Protein AF-A0A957AVY2-F1 (afdb_monomer_lite)

pLDDT: mean 86.24, std 17.69, range [31.06, 98.56]

Foldseek 3Di:
DVVVVVVCLVVVPQADEAEQQACFDVNVPDDPVPHDALVRLVVVLLVQQVVLVVPSHHYHYHLALCSQVNQVVVCVVCVVVVHDDDGRPLQDAPPDPDDDPDDDDVPDDPDPNQGAAAAQFLPRDWDADPQFFIGSHPQAPDTLDGVVVDPPVCSSPPRPVSVCLVDLCLADDQLNQAPCCRGRVHRLSNQCSVPVGSSYDHPSHPDGHPVRVVD

Structure (mmCIF, N/CA/C/O backbone):
data_AF-A0A957AVY2-F1
#
_entry.id   AF-A0A957AVY2-F1
#
loop_
_atom_site.group_PDB
_atom_site.id
_atom_site.type_symbol
_atom_site.label_atom_id
_atom_site.label_alt_id
_atom_site.label_comp_id
_atom_site.label_asym_id
_atom_site.label_entity_id
_atom_site.label_seq_id
_atom_site.pdbx_PDB_ins_code
_atom_site.Cartn_x
_atom_site.Cartn_y
_atom_site.Cartn_z
_atom_site.occupancy
_atom_site.B_iso_or_equiv
_atom_site.auth_seq_id
_atom_site.auth_comp_id
_atom_site.auth_asym_id
_atom_site.auth_atom_id
_atom_site.pdbx_PDB_model_num
ATOM 1 N N . MET A 1 1 ? 0.394 -13.734 -17.525 1.00 89.31 1 MET A N 1
ATOM 2 C CA . MET A 1 1 ? 0.228 -12.261 -17.361 1.00 89.31 1 MET A CA 1
ATOM 3 C C . MET A 1 1 ? 0.249 -11.539 -18.705 1.00 89.31 1 MET A C 1
ATOM 5 O O . MET A 1 1 ? -0.677 -10.765 -18.940 1.00 89.31 1 MET A O 1
ATOM 9 N N . PRO A 1 2 ? 1.224 -11.789 -19.605 1.00 92.69 2 PRO A N 1
ATOM 10 C CA . PRO A 1 2 ? 1.205 -11.221 -20.956 1.00 92.69 2 PRO A CA 1
ATOM 11 C C . PRO A 1 2 ? -0.069 -11.550 -21.741 1.00 92.69 2 PRO A C 1
ATOM 13 O O . PRO A 1 2 ? -0.606 -10.676 -22.412 1.00 92.69 2 PRO A O 1
ATOM 16 N N . GLU A 1 3 ? -0.601 -12.770 -21.604 1.00 95.44 3 GLU A N 1
ATOM 17 C CA . GLU A 1 3 ? -1.829 -13.188 -22.293 1.00 95.44 3 GLU A CA 1
ATOM 18 C C . GLU A 1 3 ? -3.044 -12.382 -21.819 1.00 95.44 3 GLU A C 1
ATOM 20 O O . GLU A 1 3 ? -3.854 -11.943 -22.627 1.00 95.44 3 GLU A O 1
ATOM 25 N N . THR A 1 4 ? -3.147 -12.126 -20.510 1.00 94.25 4 THR A N 1
ATOM 26 C CA . THR A 1 4 ? -4.212 -11.298 -19.921 1.00 94.25 4 THR A CA 1
ATOM 27 C C . THR A 1 4 ? -4.148 -9.859 -20.426 1.00 94.25 4 THR A C 1
ATOM 29 O O . THR A 1 4 ? -5.181 -9.271 -20.737 1.00 94.25 4 THR A O 1
ATOM 32 N N . LEU A 1 5 ? -2.941 -9.292 -20.526 1.00 95.88 5 LEU A N 1
ATOM 33 C CA . LEU A 1 5 ? -2.737 -7.949 -21.066 1.00 95.88 5 LEU A CA 1
ATOM 34 C C . LEU A 1 5 ? -3.099 -7.876 -22.554 1.00 95.88 5 LEU A C 1
ATOM 36 O O . LEU A 1 5 ? -3.769 -6.933 -22.970 1.00 95.88 5 LEU A O 1
ATOM 40 N N . ALA A 1 6 ? -2.672 -8.868 -23.339 1.00 96.19 6 ALA A N 1
ATOM 41 C CA . ALA A 1 6 ? -2.989 -8.960 -24.759 1.00 96.19 6 ALA A CA 1
ATOM 42 C C . ALA A 1 6 ? -4.504 -9.052 -24.977 1.00 96.19 6 ALA A C 1
ATOM 44 O O . ALA A 1 6 ? -5.049 -8.258 -25.739 1.00 96.19 6 ALA A O 1
ATOM 45 N N . LEU A 1 7 ? -5.183 -9.927 -24.230 1.00 97.19 7 LEU A N 1
ATOM 46 C CA . LEU A 1 7 ? -6.638 -10.056 -24.270 1.00 97.19 7 LEU A 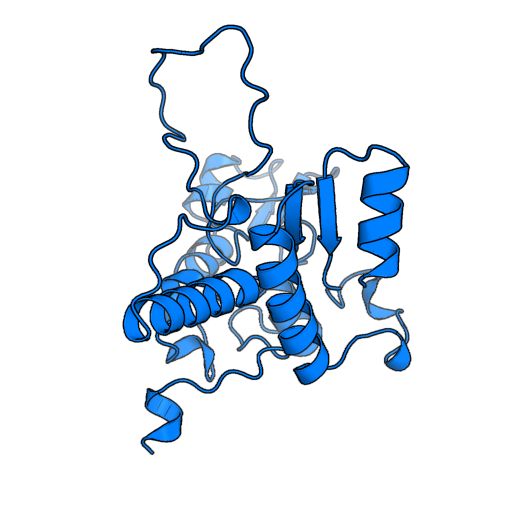CA 1
ATOM 47 C C . LEU A 1 7 ? -7.334 -8.740 -23.904 1.00 97.19 7 LEU A C 1
ATOM 49 O O . LEU A 1 7 ? -8.247 -8.320 -24.606 1.00 97.19 7 LEU A O 1
ATOM 53 N N . ALA A 1 8 ? -6.902 -8.065 -22.831 1.00 96.81 8 ALA A N 1
ATOM 54 C CA . ALA A 1 8 ? -7.486 -6.787 -22.416 1.00 96.81 8 ALA A CA 1
ATOM 55 C C . ALA A 1 8 ? -7.369 -5.717 -23.517 1.00 96.81 8 ALA A C 1
ATOM 57 O O . ALA A 1 8 ? -8.333 -4.999 -23.785 1.00 96.81 8 ALA A O 1
ATOM 58 N N . LYS A 1 9 ? -6.212 -5.641 -24.187 1.00 95.56 9 LYS A N 1
ATOM 59 C CA . LYS A 1 9 ? -6.001 -4.745 -25.333 1.00 95.56 9 LYS A CA 1
ATOM 60 C C . LYS A 1 9 ? -6.870 -5.144 -26.534 1.00 95.56 9 LYS A C 1
ATOM 62 O O . LYS A 1 9 ? -7.470 -4.272 -27.154 1.00 95.56 9 LYS A O 1
ATOM 67 N N . GLU A 1 10 ? -6.973 -6.438 -26.836 1.00 97.31 10 GLU A N 1
ATOM 68 C CA . GLU A 1 10 ? -7.761 -6.973 -27.957 1.00 97.31 10 GLU A CA 1
ATOM 69 C C . GLU A 1 10 ? -9.254 -6.649 -27.832 1.00 97.31 10 GLU A C 1
ATOM 71 O O . GLU A 1 10 ? -9.871 -6.197 -28.795 1.00 97.31 10 GLU A O 1
ATOM 76 N N . ILE A 1 11 ? -9.830 -6.806 -26.637 1.00 97.19 11 ILE A N 1
ATOM 77 C CA . ILE A 1 11 ? -11.250 -6.504 -26.392 1.00 97.19 11 ILE A CA 1
ATOM 78 C C . ILE A 1 11 ? -11.538 -4.998 -26.255 1.00 97.19 11 ILE A C 1
ATOM 80 O O . ILE A 1 11 ? -12.678 -4.616 -25.990 1.00 97.19 11 ILE A O 1
ATOM 84 N N . GLY A 1 12 ? -10.523 -4.137 -26.397 1.00 95.69 12 GLY A N 1
ATOM 85 C CA . GLY A 1 12 ? -10.658 -2.685 -26.272 1.00 95.69 12 GLY A CA 1
ATOM 86 C C . GLY A 1 12 ? -10.901 -2.202 -24.839 1.00 95.69 12 GLY A C 1
ATOM 87 O O . GLY A 1 12 ? -11.544 -1.169 -24.644 1.00 95.69 12 GLY A O 1
ATOM 88 N N . ALA A 1 13 ? -10.426 -2.937 -23.826 1.00 95.69 13 ALA A N 1
ATOM 89 C CA . ALA A 1 13 ? -10.539 -2.498 -22.440 1.00 95.69 13 ALA A CA 1
ATOM 90 C C . ALA A 1 13 ? -9.748 -1.199 -22.219 1.00 95.69 13 ALA A C 1
ATOM 92 O O . ALA A 1 13 ? -8.609 -1.057 -22.659 1.00 95.69 13 ALA A O 1
ATOM 93 N N . VAL A 1 14 ? -10.344 -0.255 -21.488 1.00 91.94 14 VAL A N 1
ATOM 94 C CA . VAL A 1 14 ? -9.709 1.041 -21.188 1.00 91.94 14 VAL A CA 1
ATOM 95 C C . VAL A 1 14 ? -8.644 0.940 -20.094 1.00 91.94 14 VAL A C 1
ATOM 97 O O . VAL A 1 14 ? -7.703 1.730 -20.069 1.00 91.94 14 VAL A O 1
ATOM 100 N N . ALA A 1 15 ? -8.782 -0.041 -19.199 1.00 91.38 15 ALA A N 1
ATOM 101 C CA . ALA A 1 15 ? -7.900 -0.248 -18.062 1.00 91.38 15 ALA A CA 1
ATOM 102 C C . ALA A 1 15 ? -7.829 -1.729 -17.673 1.00 91.38 15 ALA A C 1
ATOM 104 O O . ALA A 1 15 ? -8.816 -2.461 -17.774 1.00 91.38 15 ALA A O 1
ATOM 105 N N . LEU A 1 16 ? -6.675 -2.144 -17.156 1.00 92.44 16 LEU A N 1
ATOM 106 C CA . LEU A 1 16 ? -6.456 -3.436 -16.520 1.00 92.44 16 LEU A CA 1
ATOM 107 C C . LEU A 1 16 ? -5.881 -3.209 -15.115 1.00 92.44 16 LEU A C 1
ATOM 109 O O . LEU A 1 16 ? -4.737 -2.791 -14.927 1.00 92.44 16 LEU A O 1
ATOM 113 N N . HIS A 1 17 ? -6.703 -3.483 -14.103 1.00 91.50 17 HIS A N 1
ATOM 114 C CA . HIS A 1 17 ? -6.316 -3.370 -12.701 1.00 91.50 17 HIS A CA 1
ATOM 115 C C . HIS A 1 17 ? -5.969 -4.746 -12.148 1.00 91.50 17 HIS A C 1
ATOM 117 O O . HIS A 1 17 ? -6.828 -5.615 -12.011 1.00 91.50 17 HIS A O 1
ATOM 123 N N . LEU A 1 18 ? -4.704 -4.930 -11.799 1.00 90.00 18 LEU A N 1
ATOM 124 C CA . LEU A 1 18 ? -4.213 -6.157 -11.198 1.00 90.00 18 LEU A CA 1
ATOM 125 C C . LEU A 1 18 ? -4.477 -6.091 -9.703 1.00 90.00 18 LEU A C 1
ATOM 127 O O . LEU A 1 18 ? -3.922 -5.244 -9.002 1.00 90.00 18 LEU A O 1
ATOM 131 N N . PHE A 1 19 ? -5.355 -6.957 -9.219 1.00 88.88 19 PHE A N 1
ATOM 132 C CA . PHE A 1 19 ? -5.655 -7.068 -7.802 1.00 88.88 19 PHE A CA 1
ATOM 133 C C . PHE A 1 19 ? -4.772 -8.130 -7.166 1.00 88.88 19 PHE A C 1
ATOM 135 O O . PHE A 1 19 ? -4.784 -9.284 -7.588 1.00 88.88 19 PHE A O 1
ATOM 142 N N . LEU A 1 20 ? -4.015 -7.744 -6.143 1.00 86.62 20 LEU A N 1
ATOM 143 C CA . LEU A 1 20 ? -3.160 -8.680 -5.435 1.00 86.62 20 LEU A CA 1
ATOM 144 C C . LEU A 1 20 ? -3.841 -9.099 -4.134 1.00 86.62 20 LEU A C 1
ATOM 146 O O . LEU A 1 20 ? -4.088 -8.278 -3.246 1.00 86.62 20 LEU A O 1
ATOM 150 N N . LEU A 1 21 ? -4.148 -10.393 -4.058 1.00 86.06 21 LEU A N 1
ATOM 151 C CA . LEU A 1 21 ? -5.092 -10.986 -3.115 1.00 86.06 21 LEU A CA 1
ATOM 152 C C . LEU A 1 21 ? -4.806 -10.629 -1.658 1.00 86.06 21 LEU A C 1
ATOM 154 O O . LEU A 1 21 ? -3.705 -10.868 -1.198 1.00 86.06 21 LEU A O 1
ATOM 158 N N . VAL A 1 22 ? -5.793 -10.158 -0.900 1.00 85.19 22 VAL A N 1
ATOM 159 C CA . VAL A 1 22 ? -5.661 -9.956 0.551 1.00 85.19 22 VAL A CA 1
ATOM 160 C C . VAL A 1 22 ? -6.365 -11.114 1.280 1.00 85.19 22 VAL A C 1
ATOM 162 O O . VAL A 1 22 ? -7.550 -11.321 1.016 1.00 85.19 22 VAL A O 1
ATOM 165 N N . PRO A 1 23 ? -5.690 -11.867 2.173 1.00 81.94 23 PRO A N 1
ATOM 166 C CA . PRO A 1 23 ? -6.256 -13.044 2.839 1.00 81.94 23 PRO A CA 1
ATOM 167 C C . PRO A 1 23 ? -7.162 -12.641 4.015 1.00 81.94 23 PRO A C 1
ATOM 169 O O . PRO A 1 23 ? -6.850 -12.858 5.179 1.00 81.94 23 PRO A O 1
ATOM 172 N N . VAL A 1 24 ? -8.277 -11.984 3.707 1.00 80.31 24 VAL A N 1
ATOM 173 C CA . VAL A 1 24 ? -9.282 -11.497 4.666 1.00 80.31 24 VAL A CA 1
ATOM 174 C C . VAL A 1 24 ? -10.683 -11.764 4.122 1.00 80.31 24 VAL A C 1
ATOM 176 O O . VAL A 1 24 ? -10.890 -11.795 2.906 1.00 80.31 24 VAL A O 1
ATOM 179 N N . GLY A 1 25 ? -11.660 -11.960 5.011 1.00 80.88 25 GLY A N 1
ATOM 180 C CA . GLY A 1 25 ? -13.025 -12.323 4.614 1.00 80.88 25 GLY A CA 1
ATOM 181 C C . GLY A 1 25 ? -13.039 -13.586 3.747 1.00 80.88 25 GLY A C 1
ATOM 182 O O . GLY A 1 25 ? -12.398 -14.576 4.086 1.00 80.88 25 GLY A O 1
ATOM 183 N N . CYS A 1 26 ? -13.705 -13.537 2.591 1.00 70.62 26 CYS A N 1
ATOM 184 C CA . CYS A 1 26 ? -13.756 -14.662 1.647 1.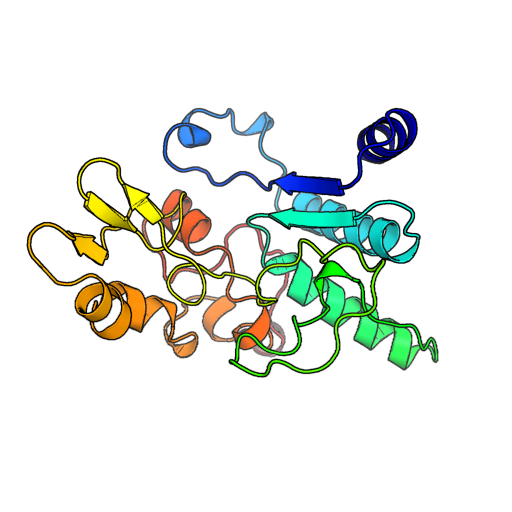00 70.62 26 CYS A CA 1
ATOM 185 C C . CYS A 1 26 ? -12.381 -15.032 1.055 1.00 70.62 26 CYS A C 1
ATOM 187 O O . CYS A 1 26 ? -12.210 -16.133 0.545 1.00 70.62 26 CYS A O 1
ATOM 189 N N . GLY A 1 27 ? -11.388 -14.137 1.129 1.00 71.81 27 GLY A N 1
ATOM 190 C CA . GLY A 1 27 ? -10.027 -14.409 0.665 1.00 71.81 27 GLY A CA 1
ATOM 191 C C . GLY A 1 27 ? -9.249 -15.396 1.541 1.00 71.81 27 GLY A C 1
ATOM 192 O O . GLY A 1 27 ? -8.201 -15.869 1.113 1.00 71.81 27 GLY A O 1
ATOM 193 N N . VAL A 1 28 ? -9.749 -15.710 2.743 1.00 75.62 28 VAL A N 1
ATOM 194 C CA . VAL A 1 28 ? -9.153 -16.702 3.659 1.00 75.62 28 VAL A CA 1
ATOM 195 C C . VAL A 1 28 ? -9.331 -18.131 3.138 1.00 75.62 28 VAL A C 1
ATOM 197 O O . VAL A 1 28 ? -8.491 -18.986 3.392 1.00 75.62 28 VAL A O 1
ATOM 200 N N . GLU A 1 29 ? -10.404 -18.391 2.389 1.00 74.81 29 GLU A N 1
ATOM 201 C CA . GLU A 1 29 ? -10.733 -19.726 1.868 1.00 74.81 29 GLU A CA 1
ATOM 202 C C . GLU A 1 29 ? -9.988 -20.067 0.569 1.00 74.81 29 GLU A C 1
ATOM 204 O O . GLU A 1 29 ? -10.105 -21.180 0.057 1.00 74.81 29 GLU A O 1
ATOM 209 N N . ILE A 1 30 ? -9.219 -19.121 0.020 1.00 73.44 30 ILE A N 1
ATOM 210 C CA . ILE A 1 30 ? -8.441 -19.345 -1.198 1.00 73.44 30 ILE A CA 1
ATOM 211 C C . ILE A 1 30 ? -7.278 -20.273 -0.876 1.00 73.44 30 ILE A C 1
ATOM 213 O O . ILE A 1 30 ? -6.498 -20.024 0.046 1.00 73.44 30 ILE A O 1
ATOM 217 N N . ALA A 1 31 ? -7.166 -21.342 -1.661 1.00 63.75 31 ALA A N 1
ATOM 218 C CA . ALA A 1 31 ? -6.159 -22.359 -1.440 1.00 63.75 31 ALA A CA 1
ATOM 219 C C . ALA A 1 31 ? -4.740 -21.754 -1.570 1.00 63.75 31 ALA A C 1
ATOM 221 O O . ALA A 1 31 ? -4.512 -20.912 -2.446 1.00 63.75 31 ALA A O 1
ATOM 222 N N . PRO A 1 32 ? -3.775 -22.137 -0.707 1.00 70.69 32 PRO A N 1
ATOM 223 C CA . PRO A 1 32 ? -2.427 -21.559 -0.716 1.00 70.69 32 PRO A CA 1
ATOM 224 C C . PRO A 1 32 ? -1.702 -21.654 -2.065 1.00 70.69 32 PRO A C 1
ATOM 226 O O . PRO A 1 32 ? -0.891 -20.795 -2.386 1.00 70.69 32 PRO A O 1
ATOM 229 N N . ASP A 1 33 ? -2.013 -22.669 -2.871 1.00 72.31 33 ASP A N 1
ATOM 230 C CA . ASP A 1 33 ? -1.477 -22.885 -4.221 1.00 72.31 33 ASP A CA 1
ATOM 231 C C . ASP A 1 33 ? -2.057 -21.931 -5.281 1.00 72.31 33 ASP A C 1
ATOM 233 O O . ASP A 1 33 ? -1.501 -21.807 -6.371 1.00 72.31 33 ASP A O 1
ATOM 237 N N . GLN A 1 34 ? -3.140 -21.219 -4.965 1.00 74.75 34 GLN A N 1
ATOM 238 C CA . GLN A 1 34 ? -3.701 -20.145 -5.789 1.00 74.75 34 GLN A CA 1
ATOM 239 C C . GLN A 1 34 ? -3.140 -18.764 -5.417 1.00 74.75 34 GLN A C 1
ATOM 241 O O . GLN A 1 34 ? -3.417 -17.774 -6.102 1.00 74.75 34 GLN A O 1
ATOM 246 N N . GLN A 1 35 ? -2.360 -18.673 -4.335 1.00 80.06 35 GLN A N 1
ATOM 247 C CA . GLN A 1 35 ? -1.682 -17.448 -3.927 1.00 80.06 35 GLN A CA 1
ATOM 248 C C . GLN A 1 35 ? -0.276 -17.408 -4.530 1.00 80.06 35 GLN A C 1
ATOM 250 O O . GLN A 1 35 ? 0.524 -18.320 -4.341 1.00 80.06 35 GLN A O 1
ATOM 255 N N . ILE A 1 36 ? 0.052 -16.325 -5.235 1.00 86.88 36 ILE A N 1
ATOM 256 C CA . ILE A 1 36 ? 1.415 -16.125 -5.740 1.00 86.88 36 ILE A CA 1
ATOM 257 C C . ILE A 1 36 ? 2.393 -15.940 -4.572 1.00 86.88 36 ILE A C 1
ATOM 259 O O . ILE A 1 36 ? 2.084 -15.257 -3.596 1.00 86.88 36 ILE A O 1
ATOM 263 N N . LEU A 1 37 ? 3.588 -16.515 -4.679 1.00 89.88 37 LEU A N 1
ATOM 264 C CA . LEU A 1 37 ? 4.622 -16.401 -3.643 1.00 89.88 37 LEU A CA 1
ATOM 265 C C . LEU A 1 37 ? 5.271 -15.001 -3.633 1.00 89.88 37 LEU A C 1
ATOM 267 O O . LEU A 1 37 ? 5.216 -14.305 -4.649 1.00 89.88 37 LEU A O 1
ATOM 271 N N . PRO A 1 38 ? 5.955 -14.584 -2.546 1.00 92.44 38 PRO A N 1
ATOM 272 C CA . PRO A 1 38 ? 6.602 -13.267 -2.465 1.00 92.44 38 PRO A CA 1
ATOM 273 C C . PRO A 1 38 ? 7.539 -12.937 -3.643 1.00 92.44 38 PRO A C 1
ATOM 275 O O . PRO A 1 38 ? 7.465 -11.846 -4.207 1.00 92.44 38 PRO A O 1
ATOM 278 N N . ASP A 1 39 ? 8.371 -13.884 -4.085 1.00 93.81 39 ASP A N 1
ATOM 279 C CA . ASP A 1 39 ? 9.257 -13.675 -5.243 1.00 93.81 39 ASP A CA 1
ATOM 280 C C . ASP A 1 39 ? 8.479 -13.504 -6.550 1.00 93.81 39 ASP A C 1
ATOM 282 O O . ASP A 1 39 ? 8.853 -12.719 -7.421 1.00 93.81 39 ASP A O 1
ATOM 286 N N . GLU A 1 40 ? 7.378 -14.235 -6.702 1.00 92.75 40 GLU A N 1
ATOM 287 C CA . GLU A 1 40 ? 6.503 -14.096 -7.859 1.00 92.75 40 GLU A CA 1
ATOM 288 C C . GLU A 1 40 ? 5.770 -12.756 -7.850 1.00 92.75 40 GLU A C 1
ATOM 290 O O . GLU A 1 40 ? 5.659 -12.113 -8.892 1.00 92.75 40 GLU A O 1
ATOM 295 N N . TYR A 1 41 ? 5.362 -12.293 -6.670 1.00 92.31 41 TYR A N 1
ATOM 296 C CA . TYR A 1 41 ? 4.795 -10.968 -6.447 1.00 92.31 41 TYR A CA 1
ATOM 297 C C . TYR A 1 41 ? 5.738 -9.872 -6.958 1.00 92.31 41 TYR A C 1
ATOM 299 O O . TYR A 1 41 ? 5.334 -9.010 -7.741 1.00 92.31 41 TYR A O 1
ATOM 307 N N . GLU A 1 42 ? 7.017 -9.938 -6.579 1.00 95.50 42 GLU A N 1
ATOM 308 C CA . GLU A 1 42 ? 8.045 -9.001 -7.038 1.00 95.50 42 GLU A CA 1
ATOM 309 C C . GLU A 1 42 ? 8.229 -9.058 -8.562 1.00 95.50 42 GLU A C 1
ATOM 311 O O . GLU A 1 42 ? 8.289 -8.015 -9.224 1.00 95.50 42 GLU A O 1
ATOM 316 N N . ARG A 1 43 ? 8.272 -10.269 -9.142 1.00 95.69 43 ARG A N 1
ATOM 317 C CA . ARG A 1 43 ? 8.391 -10.467 -10.597 1.00 95.69 43 ARG A CA 1
ATOM 318 C C . ARG A 1 43 ? 7.209 -9.868 -11.356 1.00 95.69 43 ARG A C 1
ATOM 320 O O . ARG A 1 43 ? 7.424 -9.146 -12.327 1.00 95.69 43 ARG A O 1
ATOM 327 N N . VAL A 1 44 ? 5.978 -10.131 -10.914 1.00 94.75 44 VAL A N 1
ATOM 328 C CA . VAL A 1 44 ? 4.755 -9.619 -11.554 1.00 94.75 44 VAL A CA 1
ATOM 329 C C . VAL A 1 44 ? 4.713 -8.096 -11.508 1.00 94.75 44 VAL A C 1
ATOM 331 O O . VAL A 1 44 ? 4.360 -7.466 -12.501 1.00 94.75 44 VAL A O 1
ATOM 334 N N . LEU A 1 45 ? 5.107 -7.481 -10.392 1.00 94.88 45 LEU A N 1
ATOM 335 C CA . LEU A 1 45 ? 5.120 -6.024 -10.276 1.00 94.88 45 LEU A CA 1
ATOM 336 C C . LEU A 1 45 ? 6.222 -5.360 -11.117 1.00 94.88 45 LEU A C 1
ATOM 338 O O . LEU A 1 45 ? 6.003 -4.268 -11.637 1.00 94.88 45 LEU A O 1
ATOM 342 N N . ASN A 1 46 ? 7.378 -6.006 -11.299 1.00 96.44 46 ASN A N 1
ATOM 343 C CA . ASN A 1 46 ? 8.387 -5.531 -12.253 1.00 96.44 46 ASN A CA 1
ATOM 344 C C . ASN A 1 46 ? 7.906 -5.678 -13.705 1.00 96.44 46 ASN A C 1
ATOM 346 O O . ASN A 1 46 ? 8.040 -4.737 -14.481 1.00 96.44 46 ASN A O 1
ATOM 350 N N . TRP A 1 47 ? 7.274 -6.805 -14.053 1.00 96.06 47 TRP A N 1
ATOM 351 C CA . TRP A 1 47 ? 6.633 -6.971 -15.362 1.00 96.06 47 TRP A CA 1
ATOM 352 C C . TRP A 1 47 ? 5.567 -5.897 -15.610 1.00 96.06 47 TRP A C 1
ATOM 354 O O . TRP A 1 47 ? 5.513 -5.323 -16.693 1.00 96.06 47 TRP A O 1
ATOM 364 N N . MET A 1 48 ? 4.749 -5.585 -14.601 1.00 94.44 48 MET A N 1
ATOM 365 C CA . MET A 1 48 ? 3.733 -4.541 -14.706 1.00 94.44 48 MET A CA 1
ATOM 366 C C . MET A 1 48 ? 4.363 -3.166 -14.962 1.00 94.44 48 MET A C 1
ATOM 368 O O . MET A 1 48 ? 3.826 -2.411 -15.765 1.00 94.44 48 MET A O 1
ATOM 372 N N . TYR A 1 49 ? 5.503 -2.858 -14.332 1.00 94.44 49 TYR A N 1
ATOM 373 C CA . TYR A 1 49 ? 6.248 -1.628 -14.614 1.00 94.44 49 TYR A CA 1
ATOM 374 C C . TYR A 1 49 ? 6.666 -1.556 -16.081 1.00 94.44 49 TYR A C 1
ATOM 376 O O . TYR A 1 49 ? 6.460 -0.533 -16.726 1.00 94.44 49 TYR A O 1
ATOM 384 N N . ASP A 1 50 ? 7.202 -2.644 -16.630 1.00 95.06 50 ASP A N 1
ATOM 385 C CA . ASP A 1 50 ? 7.603 -2.683 -18.037 1.00 95.06 50 ASP A CA 1
ATOM 386 C C . ASP A 1 50 ? 6.404 -2.539 -18.980 1.00 95.06 50 ASP A C 1
ATOM 388 O O . ASP A 1 50 ? 6.450 -1.731 -19.907 1.00 95.06 50 ASP A O 1
ATOM 392 N N . ALA A 1 51 ? 5.306 -3.240 -18.690 1.00 94.38 51 ALA A N 1
ATOM 393 C CA . ALA A 1 51 ? 4.064 -3.150 -19.450 1.00 94.38 51 ALA A CA 1
ATOM 394 C C . ALA A 1 51 ? 3.434 -1.746 -19.397 1.00 94.38 51 ALA A C 1
ATOM 396 O O . ALA A 1 51 ? 2.912 -1.260 -20.399 1.00 94.38 51 ALA A O 1
ATOM 397 N N . GLU A 1 52 ? 3.486 -1.071 -18.246 1.00 91.88 52 GLU A N 1
ATOM 398 C CA . GLU A 1 52 ? 2.964 0.292 -18.107 1.00 91.88 52 GLU A CA 1
ATOM 399 C C . GLU A 1 52 ? 3.823 1.293 -18.885 1.00 91.88 52 GLU A C 1
ATOM 401 O O . GLU A 1 52 ? 3.291 2.199 -19.523 1.00 91.88 52 GLU A O 1
ATOM 406 N N . MET A 1 53 ? 5.143 1.102 -18.879 1.00 91.25 53 MET A N 1
ATOM 407 C CA . MET A 1 53 ? 6.067 1.944 -19.637 1.00 91.25 53 MET A CA 1
ATOM 408 C C . MET A 1 53 ? 5.975 1.729 -21.154 1.00 91.25 53 MET A C 1
ATOM 410 O O . MET A 1 53 ? 6.289 2.651 -21.904 1.00 91.25 53 MET A O 1
ATOM 414 N N . GLU A 1 54 ? 5.556 0.547 -21.613 1.00 92.69 54 GLU A N 1
ATOM 415 C CA . GLU A 1 54 ? 5.193 0.298 -23.017 1.00 92.69 54 GLU A CA 1
ATOM 416 C C . GLU A 1 54 ? 3.874 0.998 -23.391 1.00 92.69 54 GLU A C 1
ATOM 418 O O . GLU A 1 54 ? 3.720 1.517 -24.497 1.00 92.69 54 GLU A O 1
ATOM 423 N N . GLY A 1 55 ? 2.932 1.053 -22.447 1.00 90.12 55 GLY A N 1
ATOM 424 C CA . GLY A 1 55 ? 1.661 1.748 -22.590 1.00 90.12 55 GLY A CA 1
ATOM 425 C C . GLY A 1 55 ? 0.621 0.985 -23.419 1.00 90.12 55 GLY A C 1
ATOM 426 O O . GLY A 1 55 ? 0.634 -0.243 -23.562 1.00 90.12 55 GLY A O 1
ATOM 427 N N . GLY A 1 56 ? -0.354 1.733 -23.939 1.00 90.31 56 GLY A N 1
ATOM 428 C CA . GLY A 1 56 ? -1.468 1.209 -24.738 1.00 90.31 56 GLY A CA 1
ATOM 429 C C . GLY A 1 56 ? -2.690 0.739 -23.939 1.00 90.31 56 GLY A C 1
ATOM 430 O O . GLY A 1 56 ? -3.697 0.404 -24.549 1.00 90.31 56 GLY A O 1
ATOM 431 N N . ILE A 1 57 ? -2.627 0.720 -22.606 1.00 91.56 57 ILE A N 1
ATOM 432 C CA . ILE A 1 57 ? -3.776 0.521 -21.706 1.00 91.56 57 ILE A CA 1
ATOM 433 C C . ILE A 1 57 ? -3.434 1.086 -20.321 1.00 91.56 57 ILE A C 1
ATOM 435 O O . ILE A 1 57 ? -2.269 1.051 -19.921 1.00 91.56 57 ILE A O 1
ATOM 439 N N . GLU A 1 58 ? -4.420 1.604 -19.584 1.00 90.31 58 GLU A N 1
ATOM 440 C CA . GLU A 1 58 ? -4.202 2.015 -18.193 1.00 90.31 58 GLU A CA 1
ATOM 441 C C . GLU A 1 58 ? -3.909 0.781 -17.323 1.00 90.31 58 GLU A C 1
ATOM 443 O O . GLU A 1 58 ? -4.691 -0.170 -17.304 1.00 90.31 58 GLU A O 1
ATOM 448 N N . LEU A 1 59 ? -2.798 0.796 -16.580 1.00 90.56 59 LEU A 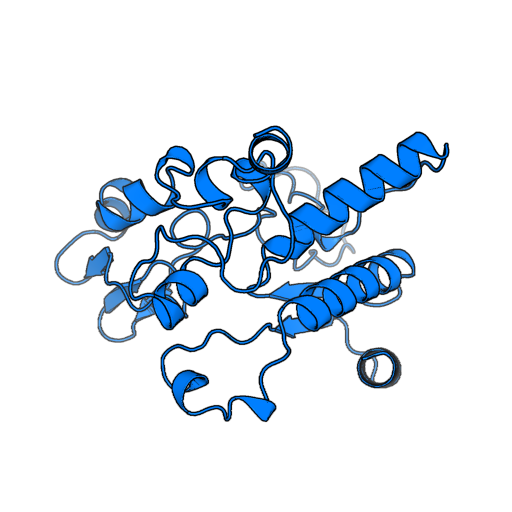N 1
ATOM 449 C CA . LEU A 1 59 ? -2.432 -0.273 -15.652 1.00 90.56 59 LEU A CA 1
ATOM 450 C C . LEU A 1 59 ? -2.403 0.230 -14.214 1.00 90.56 59 LEU A C 1
ATOM 452 O O . LEU A 1 59 ? -1.864 1.293 -13.910 1.00 90.56 59 LEU A O 1
ATOM 456 N N . LYS A 1 60 ? -2.952 -0.575 -13.299 1.00 88.38 60 LYS A N 1
ATOM 457 C CA . LYS A 1 60 ? -2.923 -0.273 -11.864 1.00 88.38 60 LYS A CA 1
ATOM 458 C C . LYS A 1 60 ? -2.723 -1.519 -11.020 1.00 88.38 60 LYS A C 1
ATOM 460 O O . LYS A 1 60 ? -3.432 -2.507 -11.185 1.00 88.38 60 LYS A O 1
ATOM 465 N N . ALA A 1 61 ? -1.830 -1.422 -10.042 1.00 90.25 61 ALA A N 1
ATOM 466 C CA . ALA A 1 61 ? -1.649 -2.432 -9.012 1.00 90.25 61 ALA A CA 1
ATOM 467 C C . ALA A 1 61 ? -2.548 -2.086 -7.816 1.00 90.25 61 ALA A C 1
ATOM 469 O O . ALA A 1 61 ? -2.353 -1.070 -7.144 1.00 90.25 61 ALA A O 1
ATOM 470 N N . THR A 1 62 ? -3.550 -2.915 -7.544 1.00 89.69 62 THR A N 1
ATOM 471 C CA . THR A 1 62 ? -4.484 -2.738 -6.427 1.00 89.69 62 THR A CA 1
ATOM 472 C C . THR A 1 62 ? -4.070 -3.632 -5.265 1.00 89.69 62 THR A C 1
ATOM 474 O O . THR A 1 62 ? -3.736 -4.797 -5.460 1.00 89.69 62 THR A O 1
ATOM 477 N N . CYS A 1 63 ? -4.067 -3.082 -4.047 1.00 90.31 63 CYS A N 1
ATOM 478 C CA . CYS A 1 63 ? -3.559 -3.757 -2.844 1.00 90.31 63 CYS A CA 1
ATOM 479 C C . CYS A 1 63 ? -2.085 -4.199 -2.942 1.00 90.31 63 CYS A C 1
ATOM 481 O O . CYS A 1 63 ? -1.639 -5.069 -2.191 1.00 90.31 63 CYS A O 1
ATOM 483 N N . ALA A 1 64 ? -1.302 -3.530 -3.798 1.00 92.81 64 ALA A N 1
ATOM 484 C CA . ALA A 1 64 ? 0.130 -3.761 -3.972 1.00 92.81 64 ALA A CA 1
ATOM 485 C C . ALA A 1 64 ? 0.972 -2.488 -3.781 1.00 92.81 64 ALA A C 1
ATOM 487 O O . ALA A 1 64 ? 1.574 -1.984 -4.733 1.00 92.81 64 ALA A O 1
ATOM 488 N N . PRO A 1 65 ? 1.080 -1.967 -2.545 1.00 93.06 65 PRO A N 1
ATOM 489 C CA . PRO A 1 65 ? 1.877 -0.772 -2.268 1.00 93.06 65 PRO A CA 1
ATOM 490 C C . PRO A 1 65 ? 3.353 -0.884 -2.683 1.00 93.06 65 PRO A C 1
ATOM 492 O O . PRO A 1 65 ? 3.984 0.125 -3.000 1.00 93.06 65 PRO A O 1
ATOM 495 N N . HIS A 1 66 ? 3.883 -2.112 -2.755 1.00 91.06 66 HIS A N 1
ATOM 496 C CA . HIS A 1 66 ? 5.209 -2.435 -3.293 1.00 91.06 66 HIS A CA 1
ATOM 497 C C . HIS A 1 66 ? 5.479 -1.854 -4.671 1.00 91.06 66 HIS A C 1
ATOM 499 O O . HIS A 1 66 ? 6.619 -1.503 -4.964 1.00 91.06 66 HIS A O 1
ATOM 505 N N . TYR A 1 67 ? 4.449 -1.713 -5.502 1.00 93.62 67 TYR A N 1
ATOM 506 C CA . TYR A 1 67 ? 4.623 -1.200 -6.850 1.00 93.62 67 TYR A CA 1
ATOM 507 C C . TYR A 1 67 ? 5.252 0.201 -6.855 1.00 93.62 67 TYR A C 1
ATOM 509 O O . TYR A 1 67 ? 6.143 0.485 -7.649 1.00 93.62 67 TYR A O 1
ATOM 517 N N . PHE A 1 68 ? 4.899 1.046 -5.879 1.00 92.69 68 PHE A N 1
ATOM 518 C CA . PHE A 1 68 ? 5.501 2.372 -5.720 1.00 92.69 68 PHE A CA 1
ATOM 519 C C . PHE A 1 68 ? 6.991 2.299 -5.358 1.00 92.69 68 PHE A C 1
ATOM 521 O O . PHE A 1 68 ? 7.784 3.119 -5.825 1.00 92.69 68 PHE A O 1
ATOM 528 N N . ARG A 1 69 ? 7.391 1.311 -4.545 1.00 94.44 69 ARG A N 1
ATOM 529 C CA . ARG A 1 69 ? 8.803 1.038 -4.240 1.00 94.44 69 ARG A CA 1
ATOM 530 C C . ARG A 1 69 ? 9.547 0.623 -5.512 1.00 94.44 69 ARG A C 1
ATOM 532 O O . ARG A 1 69 ? 10.565 1.234 -5.830 1.00 94.44 69 ARG A O 1
ATOM 539 N N . ILE A 1 70 ? 9.011 -0.349 -6.250 1.00 95.38 70 ILE A N 1
ATOM 540 C CA . ILE A 1 70 ? 9.601 -0.875 -7.491 1.00 95.38 70 ILE A CA 1
ATOM 541 C C . ILE A 1 70 ? 9.764 0.239 -8.521 1.00 95.38 70 ILE A C 1
ATOM 543 O O . ILE A 1 70 ? 10.874 0.469 -8.996 1.00 95.38 70 ILE A O 1
ATOM 547 N N . ALA A 1 71 ? 8.709 1.011 -8.785 1.00 93.19 71 ALA A N 1
ATOM 548 C CA . ALA A 1 71 ? 8.766 2.137 -9.711 1.00 93.19 71 ALA A CA 1
ATOM 549 C C . ALA A 1 71 ? 9.858 3.145 -9.314 1.00 93.19 71 ALA A C 1
ATOM 551 O O . ALA A 1 71 ? 10.621 3.618 -10.157 1.00 93.19 71 ALA A O 1
ATOM 552 N N . ARG A 1 72 ? 10.005 3.441 -8.014 1.00 92.25 72 ARG A N 1
ATOM 553 C CA . ARG A 1 72 ? 11.061 4.330 -7.508 1.00 92.25 72 ARG A CA 1
ATOM 554 C C . ARG A 1 72 ? 12.464 3.739 -7.683 1.00 92.25 72 ARG A C 1
ATOM 556 O O . ARG A 1 72 ? 13.388 4.495 -7.988 1.00 92.25 72 ARG A O 1
ATOM 563 N N . GLN A 1 73 ? 12.633 2.431 -7.482 1.00 94.50 73 GLN A N 1
ATOM 564 C CA . GLN A 1 73 ? 13.905 1.725 -7.673 1.00 94.50 73 GLN A CA 1
ATOM 565 C C . GLN A 1 73 ? 14.313 1.700 -9.151 1.00 94.50 73 GLN A C 1
ATOM 567 O O . GLN A 1 73 ? 15.428 2.121 -9.468 1.00 94.50 73 GLN A O 1
ATOM 572 N N . ARG A 1 74 ? 13.392 1.311 -10.042 1.00 94.56 74 ARG A N 1
ATOM 573 C CA . ARG A 1 74 ? 13.586 1.250 -11.501 1.00 94.56 74 ARG A CA 1
ATOM 574 C C . ARG A 1 74 ? 13.936 2.618 -12.084 1.00 94.56 74 ARG A C 1
ATOM 576 O O . ARG A 1 74 ? 14.951 2.766 -12.753 1.00 94.56 74 ARG A O 1
ATOM 583 N N . GLN A 1 75 ? 13.201 3.665 -11.706 1.00 91.50 75 GLN A N 1
ATOM 584 C CA . GLN A 1 75 ? 13.519 5.037 -12.120 1.00 91.50 75 GLN A CA 1
ATOM 585 C C . GLN A 1 75 ? 14.889 5.515 -11.631 1.00 91.50 75 GLN A C 1
ATOM 587 O O . GLN A 1 75 ? 15.565 6.285 -12.312 1.00 91.50 75 GLN A O 1
ATOM 592 N N . ALA A 1 76 ? 15.294 5.129 -10.419 1.00 92.38 76 ALA A N 1
ATOM 593 C CA . ALA A 1 76 ? 16.612 5.487 -9.909 1.00 92.38 76 ALA A CA 1
ATOM 594 C C . ALA A 1 76 ? 17.727 4.754 -10.671 1.00 92.38 76 ALA A C 1
ATOM 596 O O . ALA A 1 76 ? 18.793 5.329 -10.872 1.00 92.38 76 ALA A O 1
ATOM 597 N N . GLU A 1 77 ? 1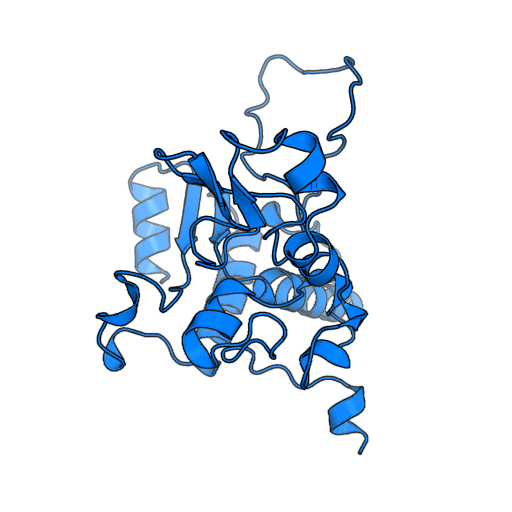7.495 3.507 -11.079 1.00 94.12 77 GLU A N 1
ATOM 598 C CA . GLU A 1 77 ? 18.407 2.723 -11.913 1.00 94.12 77 GLU A CA 1
ATOM 599 C C . GLU A 1 77 ? 18.535 3.289 -13.328 1.00 94.12 77 GLU A C 1
ATOM 601 O O . GLU A 1 77 ? 19.647 3.552 -13.774 1.00 94.12 77 GLU A O 1
ATOM 606 N N . GLU A 1 78 ? 17.419 3.588 -13.986 1.00 93.19 78 GLU A N 1
ATOM 607 C CA . GLU A 1 78 ? 17.393 4.237 -15.302 1.00 93.19 78 GLU A CA 1
ATOM 608 C C . GLU A 1 78 ? 18.192 5.538 -15.304 1.00 93.19 78 GLU A C 1
ATOM 610 O O . GLU A 1 78 ? 19.056 5.733 -16.156 1.00 93.19 78 GLU A O 1
ATOM 615 N N . ARG A 1 79 ? 17.982 6.387 -14.288 1.00 92.88 79 ARG A N 1
ATOM 616 C CA . ARG A 1 79 ? 18.736 7.636 -14.133 1.00 92.88 79 ARG A CA 1
ATOM 617 C C . ARG A 1 79 ? 20.234 7.396 -13.975 1.00 92.88 79 ARG A C 1
ATOM 619 O O . ARG A 1 79 ? 21.015 8.159 -14.533 1.00 92.88 79 ARG A O 1
ATOM 626 N N . ARG A 1 80 ? 20.647 6.356 -13.236 1.00 94.44 80 ARG A N 1
ATOM 627 C CA . ARG A 1 80 ? 22.071 5.981 -13.121 1.00 94.44 80 ARG A CA 1
ATOM 628 C C . ARG A 1 80 ? 22.651 5.533 -14.462 1.00 94.44 80 ARG A C 1
ATOM 630 O O . ARG A 1 80 ? 23.818 5.797 -14.719 1.00 94.44 80 ARG A O 1
ATOM 637 N N . ASN A 1 81 ? 21.827 4.930 -15.313 1.00 94.94 81 ASN A N 1
ATOM 638 C CA . ASN A 1 81 ? 22.196 4.486 -16.656 1.00 94.94 81 ASN A CA 1
ATOM 639 C C . ASN A 1 81 ? 22.015 5.578 -17.730 1.00 94.94 81 ASN A C 1
ATOM 641 O O . ASN A 1 81 ? 22.122 5.289 -18.918 1.00 94.94 81 ASN A O 1
ATOM 645 N N . GLY A 1 82 ? 21.719 6.825 -17.342 1.00 94.00 82 GLY A N 1
ATOM 646 C CA . GLY A 1 82 ? 21.528 7.944 -18.273 1.00 94.00 82 GLY A CA 1
ATOM 647 C C . GLY A 1 82 ? 20.195 7.934 -19.031 1.00 94.00 82 GLY A C 1
ATOM 648 O O . GLY A 1 82 ? 19.998 8.755 -19.924 1.00 94.00 82 GLY A O 1
ATOM 649 N N . ILE A 1 83 ? 19.264 7.046 -18.677 1.00 91.81 83 ILE A N 1
ATOM 650 C CA . ILE A 1 83 ? 17.930 6.969 -19.274 1.00 91.81 83 ILE A CA 1
ATOM 651 C C . ILE A 1 83 ? 17.011 7.945 -18.533 1.00 91.81 83 ILE A C 1
ATOM 653 O O . ILE A 1 83 ? 16.791 7.830 -17.324 1.00 91.81 83 ILE A O 1
ATOM 657 N N . VAL A 1 84 ? 16.454 8.911 -19.263 1.00 85.06 84 VAL A N 1
ATOM 658 C CA . VAL A 1 84 ? 15.484 9.876 -18.734 1.00 85.06 84 VAL A CA 1
ATOM 659 C C . VAL A 1 84 ? 14.164 9.687 -19.465 1.00 85.06 84 VAL A C 1
ATOM 661 O O . VAL A 1 84 ? 14.060 9.975 -20.653 1.00 85.06 84 VAL A O 1
ATOM 664 N N . ARG A 1 85 ? 13.153 9.208 -18.740 1.00 85.44 85 ARG A N 1
ATOM 665 C CA . ARG A 1 85 ? 11.781 9.044 -19.226 1.00 85.44 85 ARG A CA 1
ATOM 666 C C . ARG A 1 85 ? 10.768 9.562 -18.216 1.00 85.44 85 ARG A C 1
ATOM 668 O O . ARG A 1 85 ? 11.098 9.759 -17.040 1.00 85.44 85 ARG A O 1
ATOM 675 N N . GLU A 1 86 ? 9.555 9.822 -18.694 1.00 84.50 86 GLU A N 1
ATOM 676 C CA . GLU A 1 86 ? 8.440 10.192 -17.828 1.00 84.50 86 GLU A CA 1
ATOM 677 C C . GLU A 1 86 ? 8.096 9.061 -16.856 1.00 84.50 86 GLU A C 1
ATOM 679 O O . GLU A 1 86 ? 8.495 7.907 -17.029 1.00 84.50 86 GLU A O 1
ATOM 684 N N . ARG A 1 87 ? 7.412 9.416 -15.768 1.00 81.25 87 ARG A N 1
ATOM 685 C CA . ARG A 1 87 ? 7.006 8.427 -14.770 1.00 81.25 87 ARG A CA 1
ATOM 686 C C . ARG A 1 87 ? 5.827 7.606 -15.309 1.00 81.25 87 ARG A C 1
ATOM 688 O O . ARG A 1 87 ? 5.076 8.128 -16.125 1.00 81.25 87 ARG A O 1
ATOM 695 N N . PRO A 1 88 ? 5.621 6.375 -14.806 1.00 82.31 88 PRO A N 1
ATOM 696 C CA . PRO A 1 88 ? 4.408 5.636 -15.108 1.00 82.31 88 PRO A CA 1
ATOM 697 C C . PRO A 1 88 ? 3.170 6.448 -14.711 1.00 82.31 88 PRO A C 1
ATOM 699 O O . PRO A 1 88 ? 3.168 7.130 -13.677 1.00 82.31 88 PRO A O 1
ATOM 702 N N . SER A 1 89 ? 2.125 6.374 -15.529 1.00 76.25 89 SER A N 1
ATOM 703 C CA . SER A 1 89 ? 0.864 7.097 -15.345 1.00 76.25 89 SER A CA 1
ATOM 704 C C . SER A 1 89 ? 0.229 6.865 -13.970 1.00 76.25 89 SER A C 1
ATOM 706 O O . SER A 1 89 ? -0.211 7.812 -13.318 1.00 76.25 89 SER A O 1
ATOM 708 N N . SER A 1 90 ? 0.320 5.647 -13.438 1.00 75.12 90 SER A N 1
ATOM 709 C CA . SER A 1 90 ? -0.183 5.255 -12.125 1.00 75.12 90 SER A CA 1
ATOM 710 C C . SER A 1 90 ? 0.554 5.946 -10.967 1.00 75.12 90 SER A C 1
ATOM 712 O O . SER A 1 90 ? 0.125 5.869 -9.814 1.00 75.12 90 SER A O 1
ATOM 714 N N . MET A 1 91 ? 1.710 6.558 -11.245 1.00 74.94 91 MET A N 1
ATOM 715 C CA . MET A 1 91 ? 2.522 7.334 -10.304 1.00 74.94 91 MET A CA 1
ATOM 716 C C . MET A 1 91 ? 2.287 8.842 -10.451 1.00 74.94 91 MET A C 1
ATOM 718 O O . MET A 1 91 ? 2.867 9.629 -9.691 1.00 74.94 91 MET A O 1
ATOM 722 N N . HIS A 1 92 ? 1.479 9.275 -11.422 1.00 70.31 92 HIS A N 1
ATOM 723 C CA . HIS A 1 92 ? 1.104 10.673 -11.561 1.00 70.31 92 HIS A CA 1
ATOM 724 C C . HIS A 1 92 ? 0.197 11.065 -10.405 1.00 70.31 92 HIS A C 1
ATOM 726 O O . HIS A 1 92 ? -0.971 10.692 -10.336 1.00 70.31 92 HIS A O 1
ATOM 732 N N . ARG A 1 93 ? 0.748 11.858 -9.484 1.00 55.28 93 ARG A N 1
ATOM 733 C CA . ARG A 1 93 ? -0.041 12.533 -8.460 1.00 55.28 93 ARG A CA 1
ATOM 734 C C . ARG A 1 93 ? -1.123 13.330 -9.175 1.00 55.28 93 ARG A C 1
ATOM 736 O O . ARG A 1 93 ? -0.775 14.210 -9.958 1.00 55.28 93 ARG A O 1
ATOM 743 N N . GLN A 1 94 ? -2.398 13.048 -8.891 1.00 49.91 94 GLN A N 1
ATOM 744 C CA . GLN A 1 94 ? -3.470 13.976 -9.241 1.00 49.91 94 GLN A CA 1
ATOM 745 C C . GLN A 1 94 ? -3.059 15.344 -8.698 1.00 49.91 94 GLN A C 1
ATOM 747 O O . GLN A 1 94 ? -2.938 15.541 -7.484 1.00 49.91 94 GLN A O 1
ATOM 752 N N . GLN A 1 95 ? -2.727 16.262 -9.603 1.00 37.81 95 GLN A N 1
ATOM 753 C CA . GLN A 1 95 ? -2.543 17.650 -9.237 1.00 37.81 95 GLN A CA 1
ATOM 754 C C . GLN A 1 95 ? -3.911 18.121 -8.732 1.00 37.81 95 GLN A C 1
ATOM 756 O O . GLN A 1 95 ? -4.870 18.162 -9.490 1.00 37.81 95 GLN A O 1
ATOM 761 N N . HIS A 1 96 ? -3.971 18.423 -7.434 1.00 38.62 96 HIS A N 1
ATOM 762 C CA . HIS A 1 96 ? -5.082 19.065 -6.728 1.00 38.62 96 HIS A CA 1
ATOM 763 C C . HIS A 1 96 ? -6.315 18.200 -6.397 1.00 38.62 96 HIS A C 1
ATOM 765 O O . HIS A 1 96 ? -7.331 18.225 -7.076 1.00 38.62 96 HIS A O 1
ATOM 771 N N . GLY A 1 97 ? -6.292 17.592 -5.204 1.00 34.66 97 GLY A N 1
ATOM 772 C CA . GLY A 1 97 ? -7.490 17.402 -4.367 1.00 34.66 97 GLY A CA 1
ATOM 773 C C . GLY A 1 97 ? -7.859 18.689 -3.612 1.00 34.66 97 GLY A C 1
ATOM 774 O O . GLY A 1 97 ? -8.121 18.657 -2.415 1.00 34.66 97 GLY A O 1
ATOM 775 N N . GLY A 1 98 ? -7.767 19.835 -4.290 1.00 31.50 98 GLY A N 1
ATOM 776 C CA . GLY A 1 98 ? -7.971 21.166 -3.730 1.00 31.50 98 GLY A CA 1
ATOM 777 C C . GLY A 1 98 ? -8.777 22.013 -4.705 1.00 31.50 98 GLY A C 1
ATOM 778 O O . GLY A 1 98 ? -8.556 21.969 -5.909 1.00 31.50 98 GLY A O 1
ATOM 779 N N . ASN A 1 99 ? -9.734 22.744 -4.159 1.00 33.91 99 ASN A N 1
ATOM 780 C CA . ASN A 1 99 ? -10.792 23.491 -4.824 1.00 33.91 99 ASN A CA 1
ATOM 781 C C . ASN A 1 99 ? -10.273 24.640 -5.731 1.00 33.91 99 ASN A C 1
ATOM 783 O O . ASN A 1 99 ? -10.418 25.809 -5.386 1.00 33.91 99 ASN A O 1
ATOM 787 N N . THR A 1 100 ? -9.655 24.343 -6.880 1.00 31.06 100 THR A N 1
ATOM 788 C CA . THR A 1 100 ? -9.301 25.358 -7.891 1.00 31.06 100 THR A CA 1
ATOM 789 C C . THR A 1 100 ? -9.920 25.021 -9.238 1.00 31.06 100 THR A C 1
ATOM 791 O O . THR A 1 100 ? -9.401 24.241 -10.033 1.00 31.06 100 THR A O 1
ATOM 794 N N . SER A 1 101 ? -11.055 25.659 -9.488 1.00 38.19 101 SER A N 1
ATOM 795 C CA . SER A 1 101 ? -11.719 25.770 -10.776 1.00 38.19 101 SER A CA 1
ATOM 796 C C . SER A 1 101 ? -10.898 26.630 -11.746 1.00 38.19 101 SER A C 1
ATOM 798 O O . SER A 1 101 ? -11.188 27.812 -11.887 1.00 38.19 101 SER A O 1
ATOM 800 N N . THR A 1 102 ? -9.905 26.072 -12.439 1.00 34.94 102 THR A N 1
ATOM 801 C CA . THR A 1 102 ? -9.363 26.692 -13.666 1.00 34.94 102 THR A CA 1
ATOM 802 C C . THR A 1 102 ? -8.731 25.648 -14.586 1.00 34.94 102 THR A C 1
ATOM 804 O O . THR A 1 102 ? -7.641 25.162 -14.303 1.00 34.94 102 THR A O 1
ATOM 807 N N . GLY A 1 103 ? -9.383 25.375 -15.723 1.00 35.69 103 GLY A N 1
ATOM 808 C CA . GLY A 1 103 ? -8.710 24.865 -16.926 1.00 35.69 103 GLY A CA 1
ATOM 809 C C . GLY A 1 103 ? -8.948 23.398 -17.294 1.00 35.69 103 GLY A C 1
ATOM 810 O O . GLY A 1 103 ? -7.992 22.646 -17.433 1.00 35.69 103 GLY A O 1
ATOM 811 N N . GLY A 1 104 ? -10.202 22.991 -17.512 1.00 31.38 104 GLY A N 1
ATOM 812 C CA . GLY A 1 104 ? -10.510 21.744 -18.222 1.00 31.38 104 GLY A CA 1
ATOM 813 C C . GLY A 1 104 ? -10.622 21.990 -19.729 1.00 31.38 104 GLY A C 1
ATOM 814 O O . GLY A 1 104 ? -11.540 22.680 -20.167 1.00 31.38 104 GLY A O 1
ATOM 815 N N . HIS A 1 105 ? -9.704 21.434 -20.526 1.00 33.94 105 HIS A N 1
ATOM 816 C CA . HIS A 1 105 ? -9.883 21.320 -21.977 1.00 33.94 105 HIS A CA 1
ATOM 817 C C . HIS A 1 105 ? -11.106 20.432 -22.284 1.00 33.94 105 HIS A C 1
ATOM 819 O O . HIS A 1 105 ? -11.236 19.359 -21.686 1.00 33.94 105 HIS A O 1
ATOM 825 N N . PRO A 1 106 ? -11.980 20.807 -23.235 1.00 32.91 106 PRO A N 1
ATOM 826 C CA . PRO A 1 106 ? -13.073 19.948 -23.671 1.00 32.91 106 PRO A CA 1
ATOM 827 C C . PRO A 1 106 ? -12.494 18.801 -24.516 1.00 32.91 106 PRO A C 1
ATOM 829 O O . PRO A 1 106 ? -12.209 18.980 -25.696 1.00 32.91 106 PRO A O 1
ATOM 832 N N . GLY A 1 107 ? -12.254 17.643 -23.891 1.00 36.41 107 GLY A N 1
ATOM 833 C CA . GLY A 1 107 ? -11.777 16.426 -24.568 1.00 36.41 107 GLY A CA 1
ATOM 834 C C . GLY A 1 107 ? -10.835 15.522 -23.761 1.00 36.41 107 GLY A C 1
ATOM 835 O O . GLY A 1 107 ? -10.540 14.418 -24.207 1.00 36.41 107 GLY A O 1
ATOM 836 N N . GLY A 1 108 ? -10.361 15.944 -22.584 1.00 34.97 108 GLY A N 1
ATOM 837 C CA . GLY A 1 108 ? -9.521 15.097 -21.732 1.00 34.97 108 GLY A CA 1
ATOM 838 C C . GLY A 1 108 ? -10.358 14.103 -20.927 1.00 34.97 108 GLY A C 1
ATOM 839 O O . GLY A 1 108 ? -11.119 14.515 -20.054 1.00 34.97 108 GLY A O 1
ATOM 840 N N . HIS A 1 109 ? -10.214 12.802 -21.191 1.00 39.22 109 HIS A N 1
ATOM 841 C CA . HIS A 1 109 ? -10.725 11.768 -20.287 1.00 39.22 109 HIS A CA 1
ATOM 842 C C . HIS A 1 109 ? -10.090 11.971 -18.896 1.00 39.22 109 HIS A C 1
ATOM 844 O O . HIS A 1 109 ? -8.862 12.068 -18.812 1.00 39.22 109 HIS A O 1
ATOM 850 N N . PRO A 1 110 ? -10.869 12.053 -17.802 1.00 43.88 110 PRO A N 1
ATOM 851 C CA . PRO A 1 110 ? -10.291 12.115 -16.467 1.00 43.88 110 PRO A CA 1
ATOM 852 C C . PRO A 1 110 ? -9.540 10.808 -16.199 1.00 43.88 110 PRO A C 1
ATOM 854 O O . PRO A 1 110 ? -10.117 9.726 -16.317 1.00 43.88 110 PRO A O 1
ATOM 857 N N . SER A 1 111 ? -8.252 10.898 -15.860 1.00 51.69 111 SER A N 1
ATOM 858 C CA . SER A 1 111 ? -7.481 9.726 -15.450 1.00 51.69 111 SER A CA 1
ATOM 859 C C . SER A 1 111 ? -8.111 9.124 -14.191 1.00 51.69 111 SER A C 1
ATOM 861 O O . SER A 1 111 ? -8.387 9.830 -13.216 1.00 51.69 111 SER A O 1
ATOM 863 N N . MET A 1 112 ? -8.340 7.807 -14.180 1.00 52.44 112 MET A N 1
ATOM 864 C CA . MET A 1 112 ? -8.955 7.108 -13.039 1.00 52.44 112 MET A CA 1
ATOM 865 C C . MET A 1 112 ? -7.970 6.877 -11.875 1.00 52.44 112 MET A C 1
ATOM 867 O O . MET A 1 112 ? -8.229 6.121 -10.930 1.00 52.44 112 MET A O 1
ATOM 871 N N . HIS A 1 113 ? -6.825 7.558 -11.899 1.00 48.88 113 HIS A N 1
ATOM 872 C CA . HIS A 1 113 ? -5.783 7.462 -10.890 1.00 48.88 113 HIS A CA 1
ATOM 873 C C . HIS A 1 113 ? -6.146 8.239 -9.616 1.00 48.88 113 HIS A C 1
ATOM 875 O O . HIS A 1 113 ? -5.644 9.332 -9.383 1.00 48.88 113 HIS A O 1
ATOM 881 N N . ALA A 1 114 ? -6.996 7.682 -8.752 1.00 51.16 114 ALA A N 1
ATOM 882 C CA . ALA A 1 114 ? -7.181 8.217 -7.398 1.00 51.16 114 ALA A CA 1
ATOM 883 C C . ALA A 1 114 ? -5.848 8.230 -6.607 1.00 51.16 114 ALA A C 1
ATOM 885 O O . ALA A 1 114 ? -5.063 7.291 -6.731 1.00 51.16 114 ALA A O 1
ATOM 886 N N . MET A 1 115 ? -5.631 9.299 -5.820 1.00 52.38 115 MET A N 1
ATOM 887 C CA . MET A 1 115 ? -4.498 9.611 -4.917 1.00 52.38 115 MET A CA 1
ATOM 888 C C . MET A 1 115 ? -3.304 8.627 -4.906 1.00 52.38 115 MET A C 1
ATOM 890 O O . MET A 1 115 ? -3.391 7.506 -4.415 1.00 52.38 115 MET A O 1
ATOM 894 N N . THR A 1 116 ? -2.127 9.083 -5.348 1.00 61.22 116 THR A N 1
ATOM 895 C CA . THR A 1 116 ? -0.937 8.231 -5.542 1.00 61.22 116 THR A CA 1
ATOM 896 C C . THR A 1 116 ? -0.006 8.184 -4.317 1.00 61.22 116 THR A C 1
ATOM 898 O O . THR A 1 116 ? 1.025 8.868 -4.263 1.00 61.22 116 THR A O 1
ATOM 901 N N . LYS A 1 117 ? -0.352 7.357 -3.331 1.00 73.69 117 LYS A N 1
ATOM 902 C CA . LYS A 1 117 ? 0.580 6.783 -2.336 1.00 73.69 117 LYS A CA 1
ATOM 903 C C . LYS A 1 117 ? 0.389 5.259 -2.368 1.00 73.69 117 LYS A C 1
ATOM 905 O O . LYS A 1 117 ? -0.579 4.800 -2.960 1.00 73.69 117 LYS A O 1
ATOM 910 N N . GLY A 1 118 ? 1.290 4.489 -1.757 1.00 85.88 118 GLY A N 1
ATOM 911 C CA . GLY A 1 118 ? 1.162 3.041 -1.590 1.00 85.88 118 GLY A CA 1
ATOM 912 C C . GLY A 1 118 ? -0.137 2.613 -0.898 1.00 85.88 118 GLY A C 1
ATOM 913 O O . GLY A 1 118 ? -1.182 2.506 -1.532 1.00 85.88 118 GLY A O 1
ATOM 914 N N . CYS A 1 119 ? -0.102 2.297 0.396 1.00 91.69 119 CYS A N 1
ATOM 915 C CA . CYS A 1 119 ? -1.340 1.982 1.111 1.00 91.69 119 CYS A CA 1
ATOM 916 C C . CYS A 1 119 ? -2.136 3.257 1.413 1.00 91.69 119 CYS A C 1
ATOM 918 O O . CYS A 1 119 ? -1.595 4.200 1.990 1.00 91.69 119 CYS A O 1
ATOM 920 N N . LEU A 1 120 ? -3.422 3.260 1.054 1.00 92.06 120 LEU A N 1
ATOM 921 C CA . LEU A 1 120 ? -4.338 4.382 1.293 1.00 92.06 120 LEU A CA 1
ATOM 922 C C . LEU A 1 120 ? -5.266 4.173 2.499 1.00 92.06 120 LEU A C 1
ATOM 924 O O . LEU A 1 120 ? -6.043 5.071 2.823 1.00 92.06 120 LEU A O 1
ATOM 928 N N . ALA A 1 121 ? -5.215 3.006 3.147 1.00 94.44 121 ALA A N 1
ATOM 929 C CA . ALA A 1 121 ? -6.130 2.652 4.229 1.00 94.44 121 ALA A CA 1
ATOM 930 C C . ALA A 1 121 ? -6.055 3.676 5.373 1.00 94.44 121 ALA A C 1
ATOM 932 O O . ALA A 1 121 ? -4.968 3.924 5.891 1.00 94.44 121 ALA A O 1
ATOM 933 N N . GLY A 1 122 ? -7.179 4.315 5.711 1.00 93.62 122 GLY A N 1
ATOM 934 C CA . GLY A 1 122 ? -7.254 5.354 6.750 1.00 93.62 122 GLY A CA 1
ATOM 935 C C . GLY A 1 122 ? -6.523 6.671 6.430 1.00 93.62 122 GLY A C 1
ATOM 936 O O . GLY A 1 122 ? -6.546 7.599 7.237 1.00 93.62 122 GLY A O 1
ATOM 937 N N . THR A 1 123 ? -5.882 6.790 5.260 1.00 90.88 123 THR A N 1
ATOM 938 C CA . THR A 1 123 ? -5.074 7.966 4.867 1.00 90.88 123 THR A CA 1
ATOM 939 C C . THR A 1 123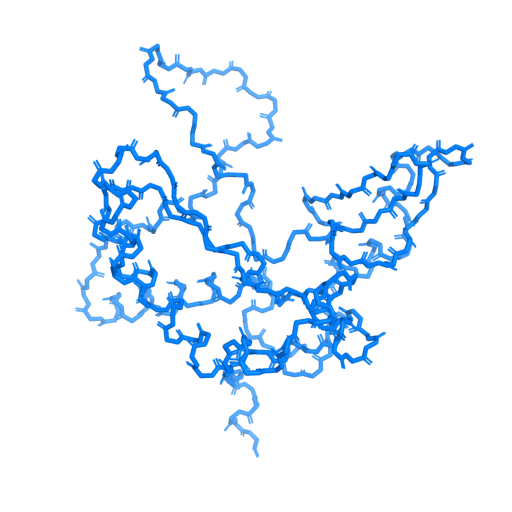 ? -5.639 8.707 3.657 1.00 90.88 123 THR A C 1
ATOM 941 O O . THR A 1 123 ? -5.544 9.927 3.587 1.00 90.88 123 THR A O 1
ATOM 944 N N . GLY A 1 124 ? -6.246 7.984 2.717 1.00 89.25 124 GLY A N 1
ATOM 945 C CA . GLY A 1 124 ? -6.923 8.546 1.544 1.00 89.25 124 GLY A CA 1
ATOM 946 C C . GLY A 1 124 ? -8.155 7.752 1.104 1.00 89.25 124 GLY A C 1
ATOM 947 O O . GLY A 1 124 ? -8.889 8.204 0.231 1.00 89.25 124 GLY A O 1
ATOM 948 N N . VAL A 1 125 ? -8.396 6.583 1.707 1.00 91.69 125 VAL A N 1
ATOM 949 C CA . VAL A 1 125 ? -9.624 5.801 1.548 1.00 91.69 125 VAL A CA 1
ATOM 950 C C . VAL A 1 125 ? -10.132 5.351 2.917 1.00 91.69 125 VAL A C 1
ATOM 952 O O . VAL A 1 125 ? -9.350 5.148 3.843 1.00 91.69 125 VAL A O 1
ATOM 955 N N . THR A 1 126 ? -11.446 5.187 3.021 1.00 95.81 126 THR A N 1
ATOM 956 C CA . THR A 1 126 ? -12.143 4.470 4.092 1.00 95.81 126 THR A CA 1
ATOM 957 C C . THR A 1 126 ? -13.365 3.785 3.489 1.00 95.81 126 THR A C 1
ATOM 959 O O . THR A 1 126 ? -13.840 4.174 2.419 1.00 95.81 126 THR A O 1
ATOM 962 N N . PHE A 1 127 ? -13.837 2.726 4.133 1.00 96.75 127 PHE A N 1
ATOM 963 C CA . PHE A 1 127 ? -15.034 1.998 3.748 1.00 96.75 127 PHE A CA 1
ATOM 964 C C . PHE A 1 127 ? -16.092 2.157 4.837 1.00 96.75 127 PHE A C 1
ATOM 966 O O . PHE A 1 127 ? -15.809 1.920 6.007 1.00 96.75 127 PHE A O 1
ATOM 973 N N . VAL A 1 128 ? -17.309 2.535 4.450 1.00 97.88 128 VAL A N 1
ATOM 974 C CA . VAL A 1 128 ? -18.463 2.573 5.352 1.00 97.88 128 VAL A CA 1
ATOM 975 C C . VAL A 1 128 ? -19.391 1.429 4.972 1.00 97.88 128 VAL A C 1
ATOM 977 O O . VAL A 1 128 ? -19.879 1.351 3.844 1.00 97.88 128 VAL A O 1
ATOM 980 N N . SER A 1 129 ? -19.612 0.531 5.922 1.00 97.12 129 SER A N 1
ATOM 981 C CA . SER A 1 129 ? -20.511 -0.608 5.785 1.00 97.12 129 SER A CA 1
ATOM 982 C C . SER A 1 129 ? -21.971 -0.154 5.646 1.00 97.12 129 SER A C 1
ATOM 984 O O . SER A 1 129 ? -22.365 0.915 6.115 1.00 97.12 129 SER A O 1
ATOM 986 N N . HIS A 1 130 ? -22.823 -1.016 5.081 1.00 96.38 130 HIS A N 1
ATOM 987 C CA . HIS A 1 130 ? -24.267 -0.780 5.001 1.00 96.38 130 HIS A CA 1
ATOM 988 C C . HIS A 1 130 ? -24.956 -0.663 6.377 1.00 96.38 130 HIS A C 1
ATOM 990 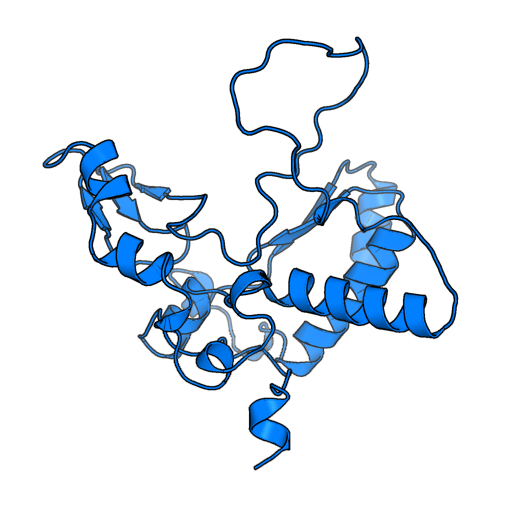O O . HIS A 1 130 ? -26.061 -0.120 6.471 1.00 96.38 130 HIS A O 1
ATOM 996 N N . ARG A 1 131 ? -24.347 -1.182 7.455 1.00 97.69 131 ARG A N 1
ATOM 997 C CA . ARG A 1 131 ? -24.874 -1.033 8.826 1.00 97.69 131 ARG A CA 1
ATOM 998 C C . ARG A 1 131 ? -24.336 0.229 9.494 1.00 97.69 131 ARG A C 1
ATOM 1000 O O . ARG A 1 131 ? -25.019 0.767 10.361 1.00 97.69 131 ARG A O 1
ATOM 1007 N N . GLY A 1 132 ? -23.220 0.765 9.002 1.00 97.94 132 GLY A N 1
ATOM 1008 C CA . GLY A 1 132 ? -22.636 2.039 9.410 1.00 97.94 132 GLY A CA 1
ATOM 1009 C C . GLY A 1 132 ? -21.313 1.926 10.169 1.00 97.94 132 GLY A C 1
ATOM 1010 O O . GLY A 1 132 ? -20.841 2.954 10.654 1.00 97.94 132 GLY A O 1
ATOM 1011 N N . GLU A 1 133 ? -20.725 0.733 10.289 1.00 98.50 133 GLU A N 1
ATOM 1012 C CA . GLU A 1 133 ? -19.339 0.570 10.743 1.00 98.50 133 GLU A CA 1
ATOM 1013 C C . GLU A 1 133 ? -18.376 1.216 9.728 1.00 98.50 133 GLU A C 1
ATOM 1015 O O . GLU A 1 133 ? -18.582 1.134 8.511 1.00 98.50 133 GLU A O 1
ATOM 1020 N N . VAL A 1 134 ? -17.323 1.861 10.221 1.00 98.56 134 VAL A N 1
ATOM 1021 C CA . VAL A 1 134 ? -16.292 2.527 9.419 1.00 98.56 134 VAL A CA 1
ATOM 1022 C C . VAL A 1 134 ? -15.001 1.724 9.508 1.00 98.56 134 VAL A C 1
ATOM 1024 O O . VAL A 1 134 ? -14.525 1.432 10.599 1.00 98.56 134 VAL A O 1
ATOM 1027 N N . PHE A 1 135 ? -14.406 1.402 8.362 1.00 98.31 135 PHE A N 1
ATOM 1028 C CA . PHE A 1 135 ? -13.177 0.620 8.245 1.00 98.31 135 PHE A CA 1
ATOM 1029 C C . PHE A 1 135 ? -12.103 1.385 7.457 1.00 98.31 135 PHE A C 1
ATOM 1031 O O . PHE A 1 135 ? -12.430 2.191 6.577 1.00 98.31 135 PHE A O 1
ATOM 1038 N N . PRO A 1 136 ? -10.805 1.127 7.685 1.00 97.31 136 PRO A N 1
ATOM 1039 C CA . PRO A 1 136 ? -9.730 1.792 6.949 1.00 97.31 136 PRO A CA 1
ATOM 1040 C C . PRO A 1 136 ? -9.727 1.548 5.443 1.00 97.31 136 PRO A C 1
ATOM 1042 O O . PRO A 1 136 ? -9.320 2.414 4.677 1.00 97.31 136 PRO A O 1
ATOM 1045 N N . CYS A 1 137 ? -10.166 0.380 4.992 1.00 94.88 137 CYS A N 1
ATOM 1046 C CA . CYS A 1 137 ? -10.390 0.072 3.584 1.00 94.88 137 CYS A CA 1
ATOM 1047 C C . CYS A 1 137 ? -11.380 -1.092 3.482 1.00 94.88 137 CYS A C 1
ATOM 1049 O O . CYS A 1 137 ? -11.765 -1.662 4.498 1.00 94.88 137 CYS A O 1
ATOM 1051 N N . GLY A 1 138 ? -11.752 -1.494 2.265 1.00 92.56 138 GLY A N 1
ATOM 1052 C CA . GLY A 1 138 ? -12.657 -2.634 2.059 1.00 92.56 138 GLY A CA 1
ATOM 1053 C C . GLY A 1 138 ? -12.100 -4.001 2.486 1.00 92.56 138 GLY A C 1
ATOM 1054 O O . GLY A 1 138 ? -12.816 -4.988 2.388 1.00 92.56 138 GLY A O 1
ATOM 1055 N N . TYR A 1 139 ? -10.841 -4.071 2.938 1.00 93.19 139 TYR A N 1
ATOM 1056 C CA . TYR A 1 139 ? -10.149 -5.324 3.256 1.00 93.19 139 TYR A CA 1
ATOM 1057 C C . TYR A 1 139 ? -9.566 -5.378 4.674 1.00 93.19 139 TYR A C 1
ATOM 1059 O O . TYR A 1 139 ? -9.145 -6.444 5.091 1.00 93.19 139 TYR A O 1
ATOM 1067 N N . LEU A 1 140 ? -9.488 -4.272 5.421 1.00 96.00 140 LEU A N 1
ATOM 1068 C CA . LEU A 1 140 ? -8.955 -4.282 6.791 1.00 96.00 140 LEU A CA 1
ATOM 1069 C C . LEU A 1 140 ? -10.133 -4.333 7.776 1.00 96.00 140 LEU A C 1
ATOM 1071 O O . LEU A 1 140 ? -10.759 -3.291 7.982 1.00 96.00 140 LEU A O 1
ATOM 1075 N N . PRO A 1 141 ? -10.457 -5.498 8.376 1.00 94.94 141 PRO A N 1
ATOM 1076 C CA . PRO A 1 141 ? -11.658 -5.677 9.192 1.00 94.94 141 PRO A CA 1
ATOM 1077 C C . PRO A 1 141 ? -11.458 -5.192 10.638 1.00 94.94 141 PRO A C 1
ATOM 1079 O O . PRO A 1 141 ? -11.819 -5.879 11.588 1.00 94.94 141 PRO A O 1
ATOM 1082 N N . VAL A 1 142 ? -10.865 -4.009 10.809 1.00 97.06 142 VAL A N 1
ATOM 1083 C CA . VAL A 1 142 ? -10.692 -3.354 12.111 1.00 97.06 142 VAL A CA 1
ATOM 1084 C C . VAL A 1 142 ? -11.562 -2.103 12.112 1.00 97.06 142 VAL A C 1
ATOM 1086 O O . VAL A 1 142 ? -11.380 -1.220 11.275 1.00 97.06 142 VAL A O 1
ATOM 1089 N N . GLU A 1 143 ? -12.559 -2.068 12.992 1.00 97.94 143 GLU A N 1
ATOM 1090 C CA . GLU A 1 143 ? -13.533 -0.977 13.058 1.00 97.94 143 GLU A CA 1
ATOM 1091 C C . GLU A 1 143 ? -12.885 0.287 13.644 1.00 97.94 143 GLU A C 1
ATOM 1093 O O . GLU A 1 143 ? -12.301 0.258 14.725 1.00 97.94 143 GLU A O 1
ATOM 1098 N N . ALA A 1 144 ? -12.999 1.401 12.921 1.00 98.31 144 ALA A N 1
ATOM 1099 C CA . ALA A 1 144 ? -12.527 2.720 13.338 1.00 98.31 144 ALA A CA 1
ATOM 1100 C C . ALA A 1 144 ? -13.580 3.504 14.141 1.00 98.31 144 ALA A C 1
ATOM 1102 O O . ALA A 1 144 ? -13.216 4.428 14.866 1.00 98.31 144 ALA A O 1
ATOM 1103 N N . GLY A 1 145 ? -14.864 3.170 13.967 1.00 98.25 145 GLY A N 1
ATOM 1104 C CA . GLY A 1 145 ? -16.017 3.821 14.593 1.00 98.25 145 GLY A CA 1
ATOM 1105 C C . GLY A 1 145 ? -17.323 3.510 13.853 1.00 98.25 145 GLY A C 1
ATOM 1106 O O . GLY A 1 145 ? -17.326 2.772 12.865 1.00 98.25 145 GLY A O 1
ATOM 1107 N N . HIS A 1 146 ? -18.440 4.108 14.288 1.00 98.56 146 HIS A N 1
ATOM 1108 C CA . HIS A 1 146 ? -19.761 3.845 13.704 1.00 98.56 146 HIS A CA 1
ATOM 1109 C C . HIS A 1 146 ? -20.585 5.128 13.481 1.00 98.56 146 HIS A C 1
ATOM 1111 O O . HIS A 1 146 ? -20.990 5.805 14.427 1.00 98.56 146 HIS A O 1
ATOM 1117 N N . ILE A 1 147 ? -20.972 5.406 12.226 1.00 98.38 147 ILE A N 1
ATOM 1118 C CA . ILE A 1 147 ? -21.625 6.675 11.815 1.00 98.38 147 ILE A CA 1
ATOM 1119 C C . ILE A 1 147 ? -23.033 6.919 12.389 1.00 98.38 147 ILE A C 1
ATOM 1121 O O . ILE A 1 147 ? -23.632 7.965 12.160 1.00 98.38 147 ILE A O 1
ATOM 1125 N N . ARG A 1 148 ? -23.612 5.932 13.084 1.00 97.62 148 ARG A N 1
ATOM 1126 C CA . ARG A 1 148 ? -24.905 6.075 13.776 1.00 97.62 148 ARG A CA 1
ATOM 1127 C C . ARG A 1 148 ? -24.738 6.538 15.225 1.00 97.62 148 ARG A C 1
ATOM 1129 O O . ARG A 1 148 ? -25.739 6.811 15.878 1.00 97.62 148 ARG A O 1
ATOM 1136 N N . ARG A 1 149 ? -23.501 6.559 15.730 1.00 97.88 149 ARG A N 1
ATOM 1137 C CA . ARG A 1 149 ? -23.139 6.927 17.106 1.00 97.88 149 ARG A CA 1
ATOM 1138 C C . ARG A 1 149 ? -22.294 8.196 17.128 1.00 97.88 149 ARG A C 1
ATOM 1140 O O . ARG A 1 149 ? -22.532 9.065 17.956 1.00 97.88 149 ARG A O 1
ATOM 1147 N N . GLU A 1 150 ? -21.360 8.301 16.190 1.00 97.25 150 GLU A N 1
ATOM 1148 C CA . GLU A 1 150 ? -20.386 9.386 16.085 1.00 97.25 150 GLU A CA 1
ATOM 1149 C C . GLU A 1 150 ? -20.476 10.050 14.704 1.00 97.25 150 GLU A C 1
ATOM 1151 O O . GLU A 1 150 ? -20.915 9.437 13.724 1.00 97.25 150 GLU A O 1
ATOM 1156 N N . GLY A 1 151 ? -20.057 11.313 14.608 1.00 98.19 151 GLY A N 1
ATOM 1157 C CA . GLY A 1 151 ? -19.960 11.999 13.321 1.00 98.19 151 GLY A CA 1
ATOM 1158 C C . GLY A 1 151 ? -18.839 11.401 12.469 1.00 98.19 151 GLY A C 1
ATOM 1159 O O . GLY A 1 151 ? -17.749 11.148 12.970 1.00 98.19 151 GLY A O 1
ATOM 1160 N N . PHE A 1 152 ? -19.063 11.221 11.163 1.00 98.19 152 PHE A N 1
ATOM 1161 C CA . PHE A 1 152 ? -18.035 10.658 10.275 1.00 98.19 152 PHE A CA 1
ATOM 1162 C C . PHE A 1 152 ? -16.725 11.461 10.288 1.00 98.19 152 PHE A C 1
ATOM 1164 O O . PHE A 1 152 ? -15.654 10.865 10.252 1.00 98.19 152 PHE A O 1
ATOM 1171 N N . GLN A 1 153 ? -16.803 12.795 10.370 1.00 98.19 153 GLN A N 1
ATOM 1172 C CA . GLN A 1 153 ? -15.615 13.645 10.481 1.00 98.19 153 GLN A CA 1
ATOM 1173 C C . GLN A 1 153 ? -14.817 13.342 11.754 1.00 98.19 153 GLN A C 1
ATOM 1175 O O . GLN A 1 153 ? -13.600 13.251 11.683 1.00 98.19 153 GLN A O 1
ATOM 1180 N N . ASP A 1 154 ? -15.494 13.131 12.883 1.00 98.44 154 ASP A N 1
ATOM 1181 C CA . ASP A 1 154 ? -14.848 12.812 14.157 1.00 98.44 154 ASP A CA 1
ATOM 1182 C C . ASP A 1 154 ? -14.151 11.448 14.095 1.00 98.44 154 ASP A C 1
ATOM 1184 O O . ASP A 1 154 ? -12.971 11.340 14.415 1.00 98.44 154 ASP A O 1
ATOM 1188 N N . ILE A 1 155 ? -14.823 10.432 13.539 1.00 98.56 155 ILE A N 1
ATOM 1189 C CA . ILE A 1 155 ? -14.204 9.124 13.277 1.00 98.56 155 ILE A CA 1
ATOM 1190 C C . ILE A 1 155 ? -12.984 9.295 12.363 1.00 98.56 155 ILE A C 1
ATOM 1192 O O . ILE A 1 155 ? -11.912 8.766 12.646 1.00 98.56 155 ILE A O 1
ATOM 1196 N N . TRP A 1 156 ? -13.124 10.037 11.260 1.00 97.88 156 TRP A N 1
ATOM 1197 C CA . TRP A 1 156 ? -12.039 10.243 10.307 1.00 97.88 156 TRP A CA 1
ATOM 1198 C C . TRP A 1 156 ? -10.853 10.975 10.937 1.00 97.88 156 TRP A C 1
ATOM 1200 O O . TRP A 1 156 ? -9.719 10.563 10.726 1.00 97.88 156 TRP A O 1
ATOM 1210 N N . GLU A 1 157 ? -11.065 12.042 11.693 1.00 97.19 157 GLU A N 1
ATOM 1211 C CA . GLU A 1 157 ? -9.984 12.883 12.213 1.00 97.19 157 GLU A CA 1
ATOM 1212 C C . GLU A 1 157 ? -9.370 12.319 13.499 1.00 97.19 157 GLU A C 1
ATOM 1214 O O . GLU A 1 157 ? -8.145 12.344 13.630 1.00 97.19 157 GLU A O 1
ATOM 1219 N N . ASN A 1 158 ? -10.189 11.748 14.388 1.00 97.75 158 ASN A N 1
ATOM 1220 C CA . ASN A 1 158 ? -9.823 11.480 15.781 1.00 97.75 158 ASN A CA 1
ATOM 1221 C C . ASN A 1 158 ? -9.818 9.992 16.175 1.00 97.75 158 ASN A C 1
ATOM 1223 O O . ASN A 1 158 ? -9.407 9.675 17.292 1.00 97.75 158 ASN A O 1
ATOM 1227 N N . SER A 1 159 ? -10.225 9.063 15.298 1.00 98.25 159 SER A N 1
ATOM 1228 C CA . SER A 1 159 ? -10.143 7.626 15.606 1.00 98.25 159 SER A CA 1
ATOM 1229 C C . SER A 1 159 ? -8.688 7.197 15.867 1.00 98.25 159 SER A C 1
ATOM 1231 O O . SER A 1 159 ? -7.833 7.429 15.001 1.00 98.25 159 SER A O 1
ATOM 1233 N N . PRO A 1 160 ? -8.393 6.507 16.991 1.00 98.31 160 PRO A N 1
ATOM 1234 C CA . PRO A 1 160 ? -7.056 5.985 17.274 1.00 98.31 160 PRO A CA 1
ATOM 1235 C C . PRO A 1 160 ? -6.517 5.096 16.149 1.00 98.31 160 PRO A C 1
ATOM 1237 O O . PRO A 1 160 ? -5.374 5.246 15.737 1.00 98.31 160 PRO A O 1
ATOM 1240 N N . LEU A 1 161 ? -7.370 4.253 15.558 1.00 98.31 161 LEU A N 1
ATOM 1241 C CA . LEU A 1 161 ? -6.982 3.377 14.451 1.00 98.31 161 LEU A CA 1
ATOM 1242 C C . LEU A 1 161 ? -6.498 4.167 13.228 1.00 98.31 161 LEU A C 1
ATOM 1244 O O . LEU A 1 161 ? -5.535 3.786 12.564 1.00 98.31 161 LEU A O 1
ATOM 1248 N N . PHE A 1 162 ? -7.172 5.266 12.888 1.00 98.31 162 PHE A N 1
ATOM 1249 C CA . PHE A 1 162 ? -6.735 6.099 11.771 1.00 98.31 162 PHE A CA 1
ATOM 1250 C C . PHE A 1 162 ? -5.498 6.921 12.108 1.00 98.31 162 PHE A C 1
ATOM 1252 O O . PHE A 1 162 ? -4.679 7.132 11.212 1.00 98.31 162 PHE A O 1
ATOM 1259 N N . ALA A 1 163 ? -5.337 7.354 13.361 1.00 98.19 163 ALA A N 1
ATOM 1260 C CA . ALA A 1 163 ? -4.098 7.969 13.823 1.00 98.19 163 ALA A CA 1
ATOM 1261 C C . ALA A 1 163 ? -2.914 7.002 13.642 1.00 98.19 163 ALA A C 1
ATOM 1263 O O . ALA A 1 163 ? -1.940 7.375 12.985 1.00 98.19 163 ALA A O 1
ATOM 1264 N N . ASP A 1 164 ? -3.056 5.746 14.081 1.00 98.06 164 ASP A N 1
ATOM 1265 C CA . ASP A 1 164 ? -2.030 4.710 13.924 1.00 98.06 164 ASP A CA 1
ATOM 1266 C C . ASP A 1 164 ? -1.652 4.500 12.450 1.00 98.06 164 ASP A C 1
ATOM 1268 O O . ASP A 1 164 ? -0.485 4.543 12.069 1.00 98.06 164 ASP A O 1
ATOM 1272 N N . LEU A 1 165 ? -2.647 4.320 11.574 1.00 96.75 165 LEU A N 1
ATOM 1273 C CA . LEU A 1 165 ? -2.419 4.042 10.149 1.00 96.75 165 LEU A CA 1
ATOM 1274 C C . LEU A 1 165 ? -1.796 5.217 9.378 1.00 96.75 165 LEU A C 1
ATOM 1276 O O . LEU A 1 165 ? -1.228 5.025 8.294 1.00 96.75 165 LEU A O 1
ATOM 1280 N N . ARG A 1 166 ? -1.928 6.441 9.897 1.00 95.31 166 ARG A N 1
ATOM 1281 C CA . ARG A 1 166 ? -1.305 7.648 9.332 1.00 95.31 166 ARG A CA 1
ATOM 1282 C C . ARG A 1 166 ? 0.142 7.804 9.772 1.00 95.31 166 ARG A C 1
ATOM 1284 O O . ARG A 1 166 ? 0.919 8.406 9.021 1.00 95.31 166 ARG A O 1
ATOM 1291 N N . ASP A 1 167 ? 0.500 7.250 10.923 1.00 96.44 167 ASP A N 1
ATOM 1292 C CA . ASP A 1 167 ? 1.851 7.299 11.452 1.00 96.44 167 ASP A CA 1
ATOM 1293 C C . ASP A 1 167 ? 2.693 6.114 10.955 1.00 96.44 167 ASP A C 1
ATOM 1295 O O . ASP A 1 167 ? 2.675 4.999 11.469 1.00 96.44 167 ASP A O 1
ATOM 1299 N N . VAL A 1 168 ? 3.489 6.370 9.916 1.00 94.62 168 VAL A N 1
ATOM 1300 C CA . VAL A 1 168 ? 4.396 5.360 9.350 1.00 94.62 168 VAL A CA 1
ATOM 1301 C C . VAL A 1 168 ? 5.599 5.049 10.247 1.00 94.62 168 VAL A C 1
ATOM 1303 O O . VAL A 1 168 ? 6.375 4.150 9.912 1.00 94.62 168 VAL A O 1
ATOM 1306 N N . ASP A 1 169 ? 5.815 5.811 11.320 1.00 96.88 169 ASP A N 1
ATOM 1307 C CA . ASP A 1 169 ? 6.867 5.538 12.297 1.00 96.88 169 ASP A CA 1
ATOM 1308 C C . ASP A 1 169 ? 6.441 4.470 13.319 1.00 96.88 169 ASP A C 1
ATOM 1310 O O . ASP A 1 169 ? 7.318 3.884 13.947 1.00 96.88 169 ASP A O 1
ATOM 1314 N N . LEU A 1 170 ? 5.146 4.126 13.380 1.00 97.56 170 LEU A N 1
ATOM 1315 C CA . LEU A 1 170 ? 4.609 2.998 14.156 1.00 97.56 170 LEU A CA 1
ATOM 1316 C C . LEU A 1 170 ? 4.697 1.642 13.439 1.00 97.56 170 LEU A C 1
ATOM 1318 O O . LEU A 1 170 ? 4.295 0.629 13.997 1.00 97.56 170 LEU A O 1
ATOM 1322 N N . LEU A 1 171 ? 5.167 1.602 12.188 1.00 97.81 171 LEU A N 1
ATOM 1323 C CA . LEU A 1 171 ? 5.315 0.341 11.461 1.00 97.81 171 LEU A CA 1
ATOM 1324 C C . LEU A 1 171 ? 6.403 -0.529 12.096 1.00 97.81 171 LEU A C 1
ATOM 1326 O O . LEU A 1 171 ? 7.514 -0.055 12.330 1.00 97.81 171 LEU A O 1
ATOM 1330 N N . ASP A 1 172 ? 6.116 -1.817 12.242 1.00 96.62 172 ASP A N 1
ATOM 1331 C CA . ASP A 1 172 ? 7.043 -2.791 12.811 1.00 96.62 172 ASP A CA 1
ATOM 1332 C C . ASP A 1 172 ? 7.906 -3.494 11.747 1.00 96.62 172 ASP A C 1
ATOM 1334 O O . ASP A 1 172 ? 7.779 -3.294 10.526 1.00 96.62 172 ASP A O 1
ATOM 1338 N N . GLY A 1 173 ? 8.835 -4.323 12.232 1.00 95.94 173 GLY A N 1
ATOM 1339 C CA . GLY A 1 173 ? 9.709 -5.163 11.418 1.00 95.94 173 GLY A CA 1
ATOM 1340 C C . GLY A 1 173 ? 10.548 -4.366 10.419 1.00 95.94 173 GLY A C 1
ATOM 1341 O O . GLY A 1 173 ? 10.952 -3.221 10.653 1.00 95.94 173 GLY A O 1
ATOM 1342 N N . LYS A 1 174 ? 10.797 -4.954 9.249 1.00 96.25 174 LYS A N 1
ATOM 1343 C CA . LYS A 1 174 ? 11.583 -4.307 8.195 1.00 96.25 174 LYS A CA 1
ATOM 1344 C C . LYS A 1 174 ? 10.897 -3.071 7.625 1.00 96.25 174 LYS A C 1
ATOM 1346 O O . LYS A 1 174 ? 11.570 -2.164 7.139 1.00 96.25 174 LYS A O 1
ATOM 1351 N N . CYS A 1 175 ? 9.566 -2.994 7.700 1.00 96.75 175 CYS A N 1
ATOM 1352 C CA . CYS A 1 175 ? 8.821 -1.822 7.245 1.00 96.75 175 CYS A CA 1
ATOM 1353 C C . CYS A 1 175 ? 9.104 -0.584 8.110 1.00 96.75 175 CYS A C 1
ATOM 1355 O O . CYS A 1 175 ? 9.226 0.508 7.547 1.00 96.75 175 CYS A O 1
ATOM 1357 N N . GLY A 1 176 ? 9.301 -0.748 9.423 1.00 96.38 176 GLY A N 1
ATOM 1358 C CA . GLY A 1 176 ? 9.632 0.344 10.349 1.00 96.38 176 GLY A CA 1
ATOM 1359 C C . GLY A 1 176 ? 10.944 1.067 10.042 1.00 96.38 176 GLY A C 1
ATOM 1360 O O . GLY A 1 176 ? 11.048 2.291 10.186 1.00 96.38 176 GLY A O 1
ATOM 1361 N N . ILE A 1 177 ? 11.927 0.328 9.524 1.00 96.38 177 ILE A N 1
ATOM 1362 C CA . ILE A 1 177 ? 13.263 0.840 9.173 1.00 96.38 177 ILE A CA 1
ATOM 1363 C C . ILE A 1 177 ? 13.463 1.064 7.664 1.00 96.38 177 ILE A C 1
ATOM 1365 O O . ILE A 1 177 ? 14.536 1.488 7.232 1.00 96.38 177 ILE A O 1
ATOM 1369 N N . CYS A 1 178 ? 12.453 0.780 6.839 1.00 96.88 178 CYS A N 1
ATOM 1370 C CA . CYS A 1 178 ? 12.552 0.864 5.384 1.00 96.88 178 CYS A CA 1
ATOM 1371 C C . CYS A 1 178 ? 12.617 2.315 4.889 1.00 96.88 178 CYS A C 1
ATOM 1373 O O . CYS A 1 178 ? 11.747 3.134 5.199 1.00 96.88 178 CYS A O 1
ATOM 1375 N N . GLU A 1 179 ? 13.560 2.631 3.993 1.00 96.06 179 GLU A N 1
ATOM 1376 C CA . GLU A 1 179 ? 13.651 3.963 3.374 1.00 96.06 179 GLU A CA 1
ATOM 1377 C C . GLU A 1 179 ? 12.434 4.319 2.499 1.00 96.06 179 GLU A C 1
ATOM 1379 O O . GLU A 1 179 ? 12.230 5.480 2.140 1.00 96.06 179 GLU A O 1
ATOM 1384 N N . PHE A 1 180 ? 11.614 3.324 2.149 1.00 95.44 180 PHE A N 1
ATOM 1385 C CA . PHE A 1 180 ? 10.410 3.486 1.341 1.00 95.44 180 PHE A CA 1
ATOM 1386 C C . PHE A 1 180 ? 9.127 3.546 2.174 1.00 95.44 180 PHE A C 1
ATOM 1388 O O . PHE A 1 180 ? 8.047 3.641 1.590 1.00 95.44 180 PHE A O 1
ATOM 1395 N N . LYS A 1 181 ? 9.190 3.525 3.513 1.00 94.31 181 LYS A N 1
ATOM 1396 C CA . LYS A 1 181 ? 7.989 3.451 4.365 1.00 94.31 181 LYS A CA 1
ATOM 1397 C C . LYS A 1 181 ? 7.011 4.613 4.180 1.00 94.31 181 LYS A C 1
ATOM 1399 O O . LYS A 1 181 ? 5.805 4.406 4.226 1.00 94.31 181 LYS A O 1
ATOM 1404 N N . LYS A 1 182 ? 7.506 5.811 3.846 1.00 91.88 182 LYS A N 1
ATOM 1405 C CA . LYS A 1 182 ? 6.678 6.988 3.508 1.00 91.88 182 LYS A CA 1
ATOM 1406 C C . LYS A 1 182 ? 6.013 6.902 2.127 1.00 91.88 182 LYS A C 1
ATOM 1408 O O . LYS A 1 182 ? 5.070 7.641 1.866 1.00 91.88 182 LYS A O 1
ATOM 1413 N N . LEU A 1 183 ? 6.500 6.028 1.246 1.00 91.00 183 LEU A N 1
ATOM 1414 C CA . LEU A 1 183 ? 6.018 5.856 -0.127 1.00 91.00 183 LEU A CA 1
ATOM 1415 C C . LEU A 1 183 ? 5.116 4.622 -0.269 1.00 91.00 183 LEU A C 1
ATOM 1417 O O . LEU A 1 183 ? 4.011 4.725 -0.790 1.00 91.00 183 LEU A O 1
ATOM 1421 N N . CYS A 1 184 ? 5.607 3.470 0.185 1.00 94.00 184 CYS A N 1
ATOM 1422 C CA . CYS A 1 184 ? 4.950 2.171 0.090 1.00 94.00 184 CYS A CA 1
ATOM 1423 C C . CYS A 1 184 ? 4.023 1.938 1.292 1.00 94.00 184 CYS A C 1
ATOM 1425 O O . CYS A 1 184 ? 2.822 1.753 1.129 1.00 94.00 184 CYS A O 1
ATOM 1427 N N . SER A 1 185 ? 4.580 1.960 2.504 1.00 93.75 185 SER A N 1
ATOM 1428 C CA . SER A 1 185 ? 3.887 1.623 3.759 1.00 93.75 185 SER A CA 1
ATOM 1429 C C . SER A 1 185 ? 3.317 0.192 3.847 1.00 93.75 185 SER A C 1
ATOM 1431 O O . SER A 1 185 ? 2.787 -0.147 4.892 1.00 93.75 185 SER A O 1
ATOM 1433 N N . GLY A 1 186 ? 3.431 -0.671 2.825 1.00 94.81 186 GLY A N 1
ATOM 1434 C CA . GLY A 1 186 ? 2.921 -2.059 2.829 1.00 94.81 186 GLY A CA 1
ATOM 1435 C C . GLY A 1 186 ? 1.388 -2.175 2.930 1.00 94.81 186 GLY A C 1
ATOM 1436 O O . GLY A 1 186 ? 0.720 -1.226 3.342 1.00 94.81 186 GLY A O 1
ATOM 1437 N N . CYS A 1 187 ? 0.779 -3.300 2.536 1.00 95.69 187 CYS A N 1
ATOM 1438 C CA . CYS A 1 187 ? -0.677 -3.452 2.636 1.00 95.69 187 CYS A CA 1
ATOM 1439 C C . CYS A 1 187 ? -1.076 -3.770 4.082 1.00 95.69 187 CYS A C 1
ATOM 1441 O O . CYS A 1 187 ? -0.933 -4.898 4.544 1.00 95.69 187 CYS A O 1
ATOM 1443 N N . ARG A 1 188 ? -1.644 -2.783 4.784 1.00 96.31 188 ARG A N 1
ATOM 1444 C CA . ARG A 1 188 ? -2.055 -2.927 6.195 1.00 96.31 188 ARG A CA 1
ATOM 1445 C C . ARG A 1 188 ? -3.103 -4.031 6.395 1.00 96.31 188 ARG A C 1
ATOM 1447 O O . ARG A 1 188 ? -3.066 -4.749 7.383 1.00 96.31 188 ARG A O 1
ATOM 1454 N N . ALA A 1 189 ? -3.987 -4.220 5.413 1.00 95.56 189 ALA A N 1
ATOM 1455 C CA . ALA A 1 189 ? -4.970 -5.302 5.414 1.00 95.56 189 ALA A CA 1
ATOM 1456 C C . ALA A 1 189 ? -4.331 -6.695 5.293 1.00 95.56 189 ALA A C 1
ATOM 1458 O O . ALA A 1 189 ? -4.801 -7.642 5.913 1.00 95.56 189 ALA A O 1
ATOM 1459 N N . ARG A 1 190 ? -3.252 -6.825 4.511 1.00 94.31 190 ARG A N 1
ATOM 1460 C CA . ARG A 1 190 ? -2.549 -8.101 4.334 1.00 94.31 190 ARG A CA 1
ATOM 1461 C C . ARG A 1 190 ? -1.671 -8.434 5.529 1.00 94.31 190 ARG A C 1
ATOM 1463 O O . ARG A 1 190 ? -1.681 -9.582 5.950 1.00 94.31 190 ARG A O 1
ATOM 1470 N N . ALA A 1 191 ? -0.974 -7.435 6.077 1.00 95.75 191 ALA A N 1
ATOM 1471 C CA . ALA A 1 191 ? -0.271 -7.566 7.350 1.00 95.75 191 ALA A CA 1
ATOM 1472 C C . ALA A 1 191 ? -1.233 -8.127 8.410 1.00 95.75 191 ALA A C 1
ATOM 1474 O O . ALA A 1 191 ? -1.030 -9.240 8.887 1.00 95.75 191 ALA A O 1
ATOM 1475 N N . TYR A 1 192 ? -2.378 -7.464 8.610 1.00 95.94 192 TYR A N 1
ATOM 1476 C CA . TYR A 1 192 ? -3.408 -7.930 9.537 1.00 95.94 192 TYR A CA 1
ATOM 1477 C C . TYR A 1 192 ? -3.921 -9.343 9.226 1.00 95.94 192 TYR A C 1
ATOM 1479 O O . TYR A 1 192 ? -3.989 -10.177 10.121 1.00 95.94 192 TYR A O 1
ATOM 1487 N N . GLY A 1 193 ? -4.259 -9.640 7.968 1.00 92.50 193 GLY A N 1
ATOM 1488 C CA . GLY A 1 193 ? -4.782 -10.955 7.584 1.00 92.50 193 GLY A CA 1
ATOM 1489 C C . GLY A 1 193 ? -3.813 -12.115 7.839 1.00 92.50 193 GLY A C 1
ATOM 1490 O O . GLY A 1 193 ? -4.259 -13.243 8.023 1.00 92.50 193 GLY A O 1
ATOM 1491 N N . MET A 1 194 ? -2.502 -11.855 7.871 1.00 91.00 194 MET A N 1
ATOM 1492 C CA . MET A 1 194 ? -1.483 -12.890 8.073 1.00 91.00 194 MET A CA 1
ATOM 1493 C C . MET A 1 194 ? -0.930 -12.962 9.494 1.00 91.00 194 MET A C 1
ATOM 1495 O O . MET A 1 194 ? -0.518 -14.039 9.920 1.00 91.00 194 MET A O 1
ATOM 1499 N N . THR A 1 195 ? -0.887 -11.844 10.216 1.00 94.00 195 THR A N 1
ATOM 1500 C CA . THR A 1 195 ? -0.249 -11.772 11.541 1.00 94.00 195 THR A CA 1
ATOM 1501 C C . THR A 1 195 ? -1.227 -11.440 12.664 1.00 94.00 195 THR A C 1
ATOM 1503 O O . THR A 1 195 ? -0.893 -11.616 13.832 1.00 94.00 195 THR A O 1
ATOM 1506 N N . GLY A 1 196 ? -2.427 -10.954 12.334 1.00 94.81 196 GLY A N 1
ATOM 1507 C CA . GLY A 1 196 ? -3.360 -10.351 13.288 1.00 94.81 196 GLY A CA 1
ATOM 1508 C C . GLY A 1 196 ? -3.009 -8.911 13.675 1.00 94.81 196 GLY A C 1
ATOM 1509 O O . GLY A 1 196 ? -3.731 -8.307 14.465 1.00 94.81 196 GLY A O 1
ATOM 1510 N N . ASP A 1 197 ? -1.940 -8.345 13.112 1.00 96.81 197 ASP A N 1
ATOM 1511 C CA . ASP A 1 197 ? -1.439 -7.010 13.427 1.00 96.81 197 ASP A CA 1
ATOM 1512 C C . ASP A 1 197 ? -1.335 -6.151 12.156 1.00 96.81 197 ASP A C 1
ATOM 1514 O O . ASP A 1 197 ? -0.629 -6.475 11.199 1.00 96.81 197 ASP A O 1
ATOM 1518 N N . TYR A 1 198 ? -2.062 -5.031 12.136 1.00 96.88 198 TYR A N 1
ATOM 1519 C CA . TYR A 1 198 ? -2.080 -4.108 11.003 1.00 96.88 198 TYR A CA 1
ATOM 1520 C C . TYR A 1 198 ? -0.842 -3.203 10.931 1.00 96.88 198 TYR A C 1
ATOM 1522 O O . TYR A 1 198 ? -0.641 -2.572 9.889 1.00 96.88 198 TYR A O 1
ATOM 1530 N N . LEU A 1 199 ? -0.010 -3.130 11.976 1.00 97.81 199 LEU A N 1
ATOM 1531 C CA . LEU A 1 199 ? 1.260 -2.389 11.998 1.00 97.81 199 LEU A CA 1
ATOM 1532 C C . LEU A 1 199 ? 2.467 -3.255 11.619 1.00 97.81 199 LEU A C 1
ATOM 1534 O O . LEU A 1 199 ? 3.489 -2.706 11.197 1.00 97.81 199 LEU A O 1
ATOM 1538 N N . ALA A 1 200 ? 2.309 -4.581 11.622 1.00 97.94 200 ALA A N 1
ATOM 1539 C CA . ALA A 1 200 ? 3.327 -5.532 11.192 1.00 97.94 200 ALA A CA 1
ATOM 1540 C C . ALA A 1 200 ? 3.883 -5.247 9.783 1.00 97.94 200 ALA A C 1
ATOM 1542 O O . ALA A 1 200 ? 3.288 -4.555 8.937 1.00 97.94 200 ALA A O 1
ATOM 1543 N N . GLU A 1 201 ? 5.059 -5.805 9.506 1.00 96.44 201 GLU A N 1
ATOM 1544 C CA . GLU A 1 201 ? 5.643 -5.723 8.176 1.00 96.44 201 GLU A CA 1
ATOM 1545 C C . GLU A 1 201 ? 4.771 -6.407 7.120 1.00 96.44 201 GLU A C 1
ATOM 1547 O O . GLU A 1 201 ? 3.961 -7.287 7.393 1.00 96.44 201 GLU A O 1
ATOM 1552 N N . GLU A 1 202 ? 4.926 -5.963 5.880 1.00 94.62 202 GLU A N 1
ATOM 1553 C CA . GLU A 1 202 ? 4.188 -6.525 4.764 1.00 94.62 202 GLU A CA 1
ATOM 1554 C C . GLU A 1 202 ? 4.818 -7.871 4.333 1.00 94.62 202 GLU A C 1
ATOM 1556 O O . GLU A 1 202 ? 5.953 -7.880 3.841 1.00 94.62 202 GLU A O 1
ATOM 1561 N N . PRO A 1 203 ? 4.097 -8.995 4.509 1.00 93.00 203 PRO A N 1
ATOM 1562 C CA . PRO A 1 203 ? 4.665 -10.345 4.457 1.00 93.00 203 PRO A CA 1
ATOM 1563 C C . PRO A 1 203 ? 5.107 -10.784 3.058 1.00 93.00 203 PRO A C 1
ATOM 1565 O O . PRO A 1 203 ? 5.904 -11.709 2.925 1.00 93.00 203 PRO A O 1
ATOM 1568 N N . PHE A 1 204 ? 4.604 -10.141 1.999 1.00 93.00 204 PHE A N 1
ATOM 1569 C CA . PHE A 1 204 ? 4.933 -10.495 0.613 1.00 93.00 204 PHE A CA 1
ATOM 1570 C C . PHE A 1 204 ? 6.019 -9.580 0.027 1.00 93.00 204 PHE A C 1
ATOM 1572 O O . PHE A 1 204 ? 6.319 -9.623 -1.165 1.00 93.00 204 PHE A O 1
ATOM 1579 N N . CYS A 1 205 ? 6.612 -8.716 0.852 1.00 95.12 205 CYS A N 1
ATOM 1580 C CA . CYS A 1 205 ? 7.739 -7.885 0.465 1.00 95.12 205 CYS A CA 1
ATOM 1581 C C . CYS A 1 205 ? 9.032 -8.711 0.485 1.00 95.12 205 CYS A C 1
ATOM 1583 O O . CYS A 1 205 ? 9.459 -9.130 1.554 1.00 95.12 205 CYS A O 1
ATOM 1585 N N . THR A 1 206 ? 9.724 -8.872 -0.641 1.00 95.69 206 THR A N 1
ATOM 1586 C CA . THR A 1 206 ? 11.065 -9.505 -0.681 1.00 95.69 206 THR A CA 1
ATOM 1587 C C . THR A 1 206 ? 12.208 -8.501 -0.526 1.00 95.69 206 THR A C 1
ATOM 1589 O O . THR A 1 206 ? 13.379 -8.864 -0.490 1.00 95.69 206 THR A O 1
ATOM 1592 N N . TYR A 1 207 ? 11.882 -7.210 -0.440 1.00 96.44 207 TYR A N 1
ATOM 1593 C CA . TYR A 1 207 ? 12.874 -6.153 -0.322 1.00 96.44 207 TYR A CA 1
ATOM 1594 C C . TYR A 1 207 ? 13.443 -6.061 1.095 1.00 96.44 207 TYR A C 1
ATOM 1596 O O . TYR A 1 207 ? 12.687 -5.874 2.053 1.00 96.44 207 TYR A O 1
ATOM 1604 N N . GLU A 1 208 ? 14.772 -6.076 1.187 1.00 96.44 208 GLU A N 1
ATOM 1605 C CA . GLU A 1 208 ? 15.509 -5.843 2.426 1.00 96.44 208 GLU A CA 1
ATOM 1606 C C . GLU A 1 208 ? 15.973 -4.379 2.541 1.00 96.44 208 GLU A C 1
ATOM 1608 O O . GLU A 1 208 ? 16.702 -3.886 1.668 1.00 96.44 208 GLU A O 1
ATOM 1613 N N . PRO A 1 209 ? 15.565 -3.651 3.601 1.00 95.81 209 PRO A N 1
ATOM 1614 C CA . PRO A 1 209 ? 16.000 -2.282 3.851 1.00 95.81 209 PRO A CA 1
ATOM 1615 C C . PRO A 1 209 ? 17.517 -2.140 3.926 1.00 95.81 209 PRO A C 1
ATOM 1617 O O . PRO A 1 209 ? 18.211 -2.964 4.522 1.00 95.81 209 PRO A O 1
ATOM 1620 N N . ARG A 1 210 ? 18.047 -1.008 3.450 1.00 93.12 210 ARG A N 1
ATOM 1621 C CA . ARG A 1 210 ? 19.495 -0.728 3.546 1.00 93.12 210 ARG A CA 1
ATOM 1622 C C . ARG A 1 210 ? 20.041 -0.740 4.973 1.00 93.12 210 ARG A C 1
ATOM 1624 O O . ARG A 1 210 ? 21.227 -0.994 5.148 1.00 93.12 210 ARG A O 1
ATOM 1631 N N . LEU A 1 211 ? 19.219 -0.404 5.967 1.00 90.44 211 LEU A N 1
ATOM 1632 C CA . LEU A 1 211 ? 19.619 -0.447 7.376 1.00 90.44 211 LEU A CA 1
ATOM 1633 C C . LEU A 1 211 ? 19.712 -1.877 7.918 1.00 90.44 211 LEU A C 1
ATOM 1635 O O . LEU A 1 211 ? 20.483 -2.103 8.839 1.00 90.44 211 LEU A O 1
ATOM 1639 N N . LEU A 1 212 ? 18.978 -2.827 7.335 1.00 87.25 212 LEU A N 1
ATOM 1640 C CA . LEU A 1 212 ? 19.021 -4.233 7.730 1.00 87.25 212 LEU A CA 1
ATOM 1641 C C . LEU A 1 212 ? 20.267 -4.926 7.166 1.00 87.25 212 LEU A C 1
ATOM 1643 O O . LEU A 1 212 ? 20.946 -5.637 7.887 1.00 87.25 212 LEU A O 1
ATOM 1647 N N . VAL A 1 213 ? 20.626 -4.635 5.912 1.00 78.75 213 VAL A N 1
ATOM 1648 C CA . VAL A 1 213 ? 21.798 -5.218 5.220 1.00 78.75 213 VAL A CA 1
ATOM 1649 C C . VAL A 1 213 ? 23.147 -4.732 5.782 1.00 78.75 213 VAL A C 1
ATOM 1651 O O . VAL A 1 213 ? 24.191 -5.305 5.486 1.00 78.75 213 VAL A O 1
ATOM 1654 N N . LYS A 1 214 ? 23.156 -3.635 6.546 1.00 66.88 214 LYS A N 1
ATOM 1655 C CA . LYS A 1 214 ? 24.378 -3.042 7.118 1.00 66.88 214 LYS A CA 1
ATOM 1656 C C . LYS A 1 214 ? 24.744 -3.570 8.509 1.00 66.88 214 LYS A C 1
ATOM 1658 O O . LYS A 1 214 ? 25.817 -3.209 8.991 1.00 66.88 214 LYS A O 1
ATOM 1663 N N . ASN A 1 215 ? 23.870 -4.359 9.125 1.00 54.06 215 ASN A N 1
ATOM 1664 C CA . ASN A 1 215 ? 24.087 -5.015 10.414 1.00 54.06 215 ASN A CA 1
ATOM 1665 C C . ASN A 1 215 ? 24.416 -6.493 10.200 1.00 54.06 215 ASN A C 1
ATOM 1667 O O . ASN A 1 215 ? 25.105 -7.051 11.079 1.00 54.06 215 ASN A O 1
#

Radius of gyration: 18.52 Å; chains: 1; bounding box: 49×50×45 Å

Sequence (215 aa):
MPETLALAKEIGAVALHLFLLVPVGCGVEIAPDQQILPDEYERVLNWMYDAEMEGGIELKATCAPHYFRIARQRQAEERRNGIVRERPSSMHRQQHGGNTSTGGHPGGHPSMHAMTKGCLAGTGVTFVSHRGEVFPCGYLPVEAGHIRREGFQDIWENSPLFADLRDVDLLDGKCGICEFKKLCSGCRARAYGMTGDYLAEEPFCTYEPRLLVKN

Secondary structure (DSSP, 8-state):
-HHHHHHHHHTT-SEEEEEPPP-SGGGGGS-GGGSPPHHHHHHHHHHHHHHHHH-SSEEEEES-THHHHHHHHHHHHHHHTT---PPPGGG---S-SS-------TT-PPP-----SS--BTTTB-EE-TTSEEESSTT-----EETTTS-HHHHHHH-HHHHHHH-GGG--HHHHH-TTTTTT---HHHHHHHHS-SSS--TT--PPPTTTTT-